Protein AF-A0A953MB28-F1 (afdb_monomer)

Nearest PDB structures (foldseek):
  4o4s-assembly1_A  TM=8.257E-01  e=3.364E-09  Nostoc sp. PCC 7120 = FACHB-418
  7pkq-assembly1_M  TM=5.937E-01  e=3.005E+00  Chlamydomonas reinhardtii
  7pkq-assembly1_L  TM=5.449E-01  e=9.770E+00  Chlamydomonas reinhardtii

Sequence (321 aa):
MRKLYLFLFVLVFPIIIFAQENIKADDARTLLQKISRLLPGEYDNYEQVVEDKLYGSETVHIHFNTLIAKVDFPDLGSDVYYLQQYSGDPDHIVKQNLLAFNIDFKNNKLLMTSYDFPLKAAFRDAHLFPQKLLNLKAQNMISNESCIFEWKEKGGKIIGRTDVKKCEVFDPKNNQTLKVHTEYVLQNDELHYLENAFNLENVLIYGRADNVHYKMKKVNYFRGWLEYVDPVTNKTIRRDSVIINDKGITQDLFSATGDSLLYQLKISRQLSSESSQKVLRIEVISSSATIESAWTDPEANFIGINIEGLKAEFYPLPGRP

Mean predicted aligned error: 7.9 Å

Radius of gyration: 26.95 Å; Cα contacts (8 Å, |Δi|>4): 661; chains: 1; bounding box: 110×67×62 Å

Secondary structure (DSSP, 8-state):
------------------SSSTTTHHHHHHHHHHHHHHS-EEEE-HHHHHHHHHTT-SSPPP-EEEEEEEE--GGG-S-EEEEEEEES-TTSEEEEEEEEEEEETTTTEEEEEEEE-TTGGGGTTTTT-GGGGTT--GGGSEE-TT-PEEEEEETTEEEEEE-TTT-EEEETTTTEEEEEEEEEEEETTEEEEEEEEE-TT--EEES-TT---EEEEEPPEEEEEEEEE-TTT--EEEEEEEEEESEEEEEEEE-TTSPEEEEEEEEEEEE-TTT--EEEEEEEEETTEEEEEEEE-TT-S-EEEEETTEEEEEEE-TT--

Foldseek 3Di:
DDDDDDDDPDDDDDDDDDDPLPVLLCALVVLLVVCLVQVAFKWWLLQQQQVCVLVVPPDRDFIKIKGWAQADDPLLHRGKIWIWMDTPDPVHTPDTWIWRWDAPSVVSWIKIWTWAAPDRVLCVPCNVVVVSNPPDHSVNTDTDPQFMWTWDDDPQKIKTWHDQVRDWDQDPVVRFIWRWIWMWITHDQWTWIFIWIAGPVRHTPDTDPVRGTSTIHGKWKWFKKKWFQAPVPRDIDIDHGDIAIANQDWAFDAHPVGHTDQWTWGWHWYQDSVPRDTWTKIFIDGPRDGPDIDIDHPPDQKDWDDDVGMTMIIGTDPDDD

pLDDT: mean 88.53, std 13.35, range [40.81, 98.38]

Solvent-accessible surface area (backbone atoms only — not comparable to full-atom values): 18090 Å² total; per-residue (Å²): 143,83,83,87,83,86,83,81,83,78,90,80,85,81,84,90,84,87,74,74,76,68,65,52,50,48,53,30,52,51,50,48,54,52,44,71,66,63,62,54,27,32,28,30,20,43,42,51,35,49,49,24,60,77,71,63,45,95,74,62,59,79,48,42,38,39,37,28,36,77,44,94,43,74,84,60,41,89,48,26,27,41,38,43,26,24,57,82,43,86,87,48,68,77,45,56,33,38,41,28,48,47,72,42,70,90,77,46,37,28,36,36,42,55,32,33,54,81,57,54,80,76,49,62,64,31,80,84,39,56,74,63,49,72,84,63,51,67,90,68,37,48,64,54,88,47,45,42,23,50,47,46,78,58,96,87,29,41,37,34,31,34,47,55,92,52,9,63,46,78,38,78,90,77,72,43,60,26,38,36,39,40,39,39,39,40,43,96,63,27,47,30,40,38,57,38,28,18,37,88,88,66,49,79,75,49,64,58,94,83,72,67,55,51,57,16,37,53,60,54,39,26,41,23,38,40,36,33,49,31,88,88,76,73,42,81,46,75,45,72,78,43,73,54,42,37,64,58,54,75,42,81,37,59,41,99,88,65,47,75,46,75,44,28,42,27,30,24,48,38,67,37,91,89,74,71,42,71,27,29,34,42,34,38,31,40,93,92,37,76,78,47,73,39,73,46,58,70,83,49,77,56,53,61,47,82,54,93,62,37,36,36,42,34,27,74,42,86,90,71,102

Structure (mmCIF, N/CA/C/O backbone):
data_AF-A0A953MB28-F1
#
_entry.id   AF-A0A953MB28-F1
#
loop_
_atom_site.group_PDB
_atom_site.id
_atom_site.type_symbol
_atom_site.label_atom_id
_atom_site.label_alt_id
_atom_site.label_comp_id
_atom_site.label_asym_id
_atom_site.label_entity_id
_atom_site.label_seq_id
_atom_site.pdbx_PDB_ins_code
_atom_site.Cartn_x
_atom_site.Cartn_y
_atom_site.Cartn_z
_atom_site.occupancy
_atom_site.B_iso_or_equiv
_atom_site.auth_seq_id
_atom_site.auth_comp_id
_atom_site.auth_asym_id
_atom_site.auth_atom_id
_atom_site.pdbx_PDB_model_num
ATOM 1 N N . MET A 1 1 ? -79.176 -43.198 32.476 1.00 46.22 1 MET A N 1
ATOM 2 C CA . MET A 1 1 ? -78.314 -43.672 31.370 1.00 46.22 1 MET A CA 1
ATOM 3 C C . MET A 1 1 ? -78.177 -42.585 30.307 1.00 46.22 1 MET A C 1
ATOM 5 O O . MET A 1 1 ? -79.083 -42.434 29.502 1.00 46.22 1 MET A O 1
ATOM 9 N N . ARG A 1 2 ? -77.072 -41.830 30.297 1.00 40.81 2 ARG A N 1
ATOM 10 C CA . ARG A 1 2 ? -76.452 -41.263 29.083 1.00 40.81 2 ARG A CA 1
ATOM 11 C C . ARG A 1 2 ? -75.080 -40.698 29.453 1.00 40.81 2 ARG A C 1
ATOM 13 O O . ARG A 1 2 ? -74.902 -40.168 30.542 1.00 40.81 2 ARG A O 1
ATOM 20 N N . LYS A 1 3 ? -74.113 -40.988 28.589 1.00 42.59 3 LYS A N 1
ATOM 21 C CA . LYS A 1 3 ? -72.677 -41.013 28.856 1.00 42.59 3 LYS A CA 1
ATOM 22 C C . LYS A 1 3 ? -72.037 -39.620 28.856 1.00 42.59 3 LYS A C 1
ATOM 24 O O . LYS A 1 3 ? -72.319 -38.795 27.998 1.00 42.59 3 LYS A O 1
ATOM 29 N N . LEU A 1 4 ? -71.134 -39.480 29.820 1.00 45.06 4 LEU A N 1
ATOM 30 C CA . LEU A 1 4 ? -69.883 -38.726 29.867 1.00 45.06 4 LEU A CA 1
ATOM 31 C C . LEU A 1 4 ? -69.214 -38.512 28.491 1.00 45.06 4 LEU A C 1
ATOM 33 O O . LEU A 1 4 ? -68.989 -39.499 27.802 1.00 45.06 4 LEU A O 1
ATOM 37 N N . TYR A 1 5 ? -68.812 -37.277 28.165 1.00 46.19 5 TYR A N 1
ATOM 38 C CA . TYR A 1 5 ? -67.537 -36.979 27.490 1.00 46.19 5 TYR A CA 1
ATOM 39 C C . TYR A 1 5 ? -67.049 -35.588 27.917 1.00 46.19 5 TYR A C 1
ATOM 41 O O . TYR A 1 5 ? -67.548 -34.554 27.484 1.00 46.19 5 TYR A O 1
ATOM 49 N N . LEU A 1 6 ? -66.080 -35.617 28.828 1.00 42.53 6 LEU A N 1
ATOM 50 C CA . LEU A 1 6 ? -65.265 -34.508 29.297 1.00 42.53 6 LEU A CA 1
ATOM 51 C C . LEU A 1 6 ? -64.165 -34.286 28.244 1.00 42.53 6 LEU A C 1
ATOM 53 O O . LEU A 1 6 ? -63.299 -35.146 28.090 1.00 42.53 6 LEU A O 1
ATOM 57 N N . PHE A 1 7 ? -64.210 -33.188 27.486 1.00 46.03 7 PHE A N 1
ATOM 58 C CA . PHE A 1 7 ? -63.117 -32.834 26.574 1.00 46.03 7 PHE A CA 1
ATOM 59 C C . PHE A 1 7 ? -62.061 -32.030 27.337 1.00 46.03 7 PHE A C 1
ATOM 61 O O . PHE A 1 7 ? -62.237 -30.858 27.660 1.00 46.03 7 PHE A O 1
ATOM 68 N N . LEU A 1 8 ? -60.973 -32.725 27.654 1.00 42.97 8 LEU A N 1
ATOM 69 C CA . LEU A 1 8 ? -59.737 -32.218 28.227 1.00 42.97 8 LEU A CA 1
ATOM 70 C C . LEU A 1 8 ? -59.010 -31.373 27.162 1.00 42.97 8 LEU A C 1
ATOM 72 O O . LEU A 1 8 ? -58.439 -31.925 26.223 1.00 42.97 8 LEU A O 1
ATOM 76 N N . PHE A 1 9 ? -59.040 -30.043 27.274 1.00 43.38 9 PHE A N 1
ATOM 77 C CA . PHE A 1 9 ? -58.199 -29.164 26.454 1.00 43.38 9 PHE A CA 1
ATOM 78 C C . PHE A 1 9 ? -56.807 -29.100 27.096 1.00 43.38 9 PHE A C 1
ATOM 80 O O . PHE A 1 9 ? -56.579 -28.371 28.060 1.00 43.38 9 PHE A O 1
ATOM 87 N N . VAL A 1 10 ? -55.886 -29.929 26.604 1.00 46.72 10 VAL A N 1
ATOM 88 C CA . VAL A 1 10 ? -54.477 -29.901 27.012 1.00 46.72 10 VAL A CA 1
ATOM 89 C C . VAL A 1 10 ? -53.788 -28.748 26.283 1.00 46.72 10 VAL A C 1
ATOM 91 O O . VAL A 1 10 ? -53.689 -28.735 25.059 1.00 46.72 10 VAL A O 1
ATOM 94 N N . LEU A 1 11 ? -53.311 -27.779 27.064 1.00 53.66 11 LEU A N 1
ATOM 95 C CA . LEU A 1 11 ? -52.323 -26.776 26.675 1.00 53.66 11 LEU A CA 1
ATOM 96 C C . LEU A 1 11 ? -51.049 -27.468 26.168 1.00 53.66 11 LEU A C 1
ATOM 98 O O . LEU A 1 11 ? -50.324 -28.073 26.954 1.00 53.66 11 LEU A O 1
ATOM 102 N N . VAL A 1 12 ? -50.753 -27.335 24.875 1.00 46.59 12 VAL A N 1
ATOM 103 C CA . VAL A 1 12 ? -49.434 -27.639 24.301 1.00 46.59 12 VAL A CA 1
ATOM 104 C C . VAL A 1 12 ? -49.067 -26.517 23.332 1.00 46.59 12 VAL A C 1
ATOM 106 O O . VAL A 1 12 ? -49.350 -26.584 22.143 1.00 46.59 12 VAL A O 1
ATOM 109 N N . PHE A 1 13 ? -48.439 -25.464 23.852 1.00 41.75 13 PHE A N 1
ATOM 110 C CA . PHE A 1 13 ? -47.619 -24.554 23.049 1.00 41.75 13 PHE A CA 1
ATOM 111 C C . PHE A 1 13 ? -46.207 -24.555 23.643 1.00 41.75 13 PHE A C 1
ATOM 113 O O . PHE A 1 13 ? -45.923 -23.772 24.550 1.00 41.75 13 PHE A O 1
ATOM 120 N N . PRO A 1 14 ? -45.307 -25.442 23.190 1.00 51.62 14 PRO A N 1
ATOM 121 C CA . PRO A 1 14 ? -43.897 -25.297 23.450 1.00 51.62 14 PRO A CA 1
ATOM 122 C C . PRO A 1 14 ? -43.254 -24.520 22.294 1.00 51.62 14 PRO A C 1
ATOM 124 O O . PRO A 1 14 ? -43.322 -24.917 21.137 1.00 51.62 14 PRO A O 1
ATOM 127 N N . ILE A 1 15 ? -42.607 -23.416 22.662 1.00 53.31 15 ILE A N 1
ATOM 128 C CA . ILE A 1 15 ? -41.258 -23.058 22.206 1.00 53.31 15 ILE A CA 1
ATOM 129 C C . ILE A 1 15 ? -41.086 -22.952 20.677 1.00 53.31 15 ILE A C 1
ATOM 131 O O . ILE A 1 15 ? -40.617 -23.875 20.021 1.00 53.31 15 ILE A O 1
ATOM 135 N N . ILE A 1 16 ? -41.313 -21.756 20.130 1.00 52.84 16 ILE A N 1
ATOM 136 C CA . ILE A 1 16 ? -40.563 -21.281 18.954 1.00 52.84 16 ILE A CA 1
ATOM 137 C C . ILE A 1 16 ? -40.073 -19.861 19.247 1.00 52.84 16 ILE A C 1
ATOM 139 O O . ILE A 1 16 ? -40.589 -18.881 18.724 1.00 52.84 16 ILE A O 1
ATOM 143 N N .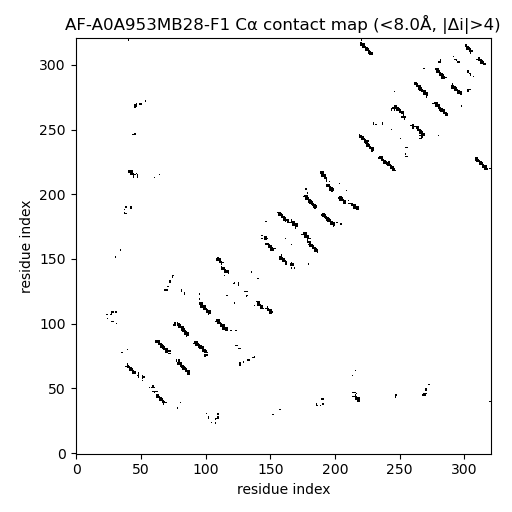 ILE A 1 17 ? -39.085 -19.736 20.132 1.00 51.78 17 ILE A N 1
ATOM 144 C CA . ILE A 1 17 ? -38.256 -18.526 20.231 1.00 51.78 17 ILE A CA 1
ATOM 145 C C . ILE A 1 17 ? -36.807 -18.989 20.410 1.00 51.78 17 ILE A C 1
ATOM 147 O O . ILE A 1 17 ? -36.271 -18.934 21.503 1.00 51.78 17 ILE A O 1
ATOM 151 N N . PHE A 1 18 ? -36.189 -19.517 19.353 1.00 50.03 18 PHE A N 1
ATOM 152 C CA . PHE A 1 18 ? -34.734 -19.755 19.299 1.00 50.03 18 PHE A CA 1
ATOM 153 C C . PHE A 1 18 ? -34.212 -19.676 17.852 1.00 50.03 18 PHE A C 1
ATOM 155 O O . PHE A 1 18 ? -33.458 -20.528 17.397 1.00 50.03 18 PHE A O 1
ATOM 162 N N . ALA A 1 19 ? -34.634 -18.662 17.088 1.00 48.44 19 ALA A N 1
ATOM 163 C CA . ALA A 1 19 ? -34.141 -18.469 15.716 1.00 48.44 19 ALA A CA 1
ATOM 164 C C . ALA A 1 19 ? -33.754 -17.022 15.357 1.00 48.44 19 ALA A C 1
ATOM 166 O O . ALA A 1 19 ? -33.397 -16.768 14.213 1.00 48.44 19 ALA A O 1
ATOM 167 N N . GLN A 1 20 ? -33.788 -16.068 16.297 1.00 45.22 20 GLN A N 1
ATOM 168 C CA . GLN A 1 20 ? -33.450 -14.665 15.997 1.00 45.22 20 GLN A CA 1
ATOM 169 C C . GLN A 1 20 ? -32.076 -14.196 16.494 1.00 45.22 20 GLN A C 1
ATOM 171 O O . GLN A 1 20 ? -31.604 -13.167 16.017 1.00 45.22 20 GLN A O 1
ATOM 176 N N . GLU A 1 21 ? -31.390 -14.935 17.371 1.00 48.28 21 GLU A N 1
ATOM 177 C CA . GLU A 1 21 ? -30.036 -14.545 17.808 1.00 48.28 21 GLU A CA 1
ATOM 178 C C . GLU A 1 21 ? -28.938 -14.928 16.800 1.00 48.28 21 GLU A C 1
ATOM 180 O O . GLU A 1 21 ? -27.938 -14.224 16.691 1.00 48.28 21 GLU A O 1
ATOM 185 N N . ASN A 1 22 ? -29.147 -15.966 15.981 1.00 48.66 22 ASN A N 1
ATOM 186 C CA . ASN A 1 22 ? -28.120 -16.449 15.047 1.00 48.66 22 ASN A CA 1
ATOM 187 C C . ASN A 1 22 ? -28.019 -15.655 13.733 1.00 48.66 22 ASN A C 1
ATOM 189 O O . ASN A 1 22 ? -27.005 -15.757 13.056 1.00 48.66 22 ASN A O 1
ATOM 193 N N . ILE A 1 23 ? -29.027 -14.853 13.371 1.00 46.81 23 ILE A N 1
ATOM 194 C CA . ILE A 1 23 ? -29.040 -14.133 12.082 1.00 46.81 23 ILE A CA 1
ATOM 195 C C . ILE A 1 23 ? -28.150 -12.881 12.125 1.00 46.81 23 ILE A C 1
ATOM 197 O O . ILE A 1 23 ? -27.587 -12.498 11.110 1.00 46.81 23 ILE A O 1
ATOM 201 N N . LYS A 1 24 ? -27.971 -12.245 13.294 1.00 50.12 24 LYS A N 1
ATOM 202 C CA . LYS A 1 24 ? -27.147 -11.028 13.393 1.00 50.12 24 LYS A CA 1
ATOM 203 C C . LYS A 1 24 ? -25.654 -11.341 13.360 1.00 50.12 24 LYS A C 1
ATOM 205 O O . LYS A 1 24 ? -24.957 -10.763 12.542 1.00 50.12 24 LYS A O 1
ATOM 210 N N . ALA A 1 25 ? -25.172 -12.281 14.179 1.00 57.34 25 ALA A N 1
ATOM 211 C CA . ALA A 1 25 ? -23.747 -12.640 14.244 1.00 57.34 25 ALA A CA 1
ATOM 212 C C . ALA A 1 25 ? -23.141 -13.079 12.890 1.00 57.34 25 ALA A C 1
ATOM 214 O O . ALA A 1 25 ? -21.917 -13.055 12.723 1.00 57.34 25 ALA A O 1
ATOM 215 N N . ASP A 1 26 ? -23.990 -13.458 11.932 1.00 67.31 26 ASP A N 1
ATOM 216 C CA . ASP A 1 26 ? -23.602 -13.817 10.571 1.00 67.31 26 ASP A CA 1
ATOM 217 C C . ASP A 1 26 ? -23.022 -12.620 9.790 1.00 67.31 26 ASP A C 1
ATOM 219 O O . ASP A 1 26 ? -22.085 -12.790 9.008 1.00 67.31 26 ASP A O 1
ATOM 223 N N . ASP A 1 27 ? -23.462 -11.386 10.074 1.00 86.19 27 ASP A N 1
ATOM 224 C CA . ASP A 1 27 ? -23.016 -10.184 9.354 1.00 86.19 27 ASP A CA 1
ATOM 225 C C . ASP A 1 27 ? -21.559 -9.818 9.675 1.00 86.19 27 ASP A C 1
ATOM 227 O O . ASP A 1 27 ? -20.746 -9.635 8.767 1.00 86.19 27 ASP A O 1
ATOM 231 N N . ALA A 1 28 ? -21.192 -9.733 10.962 1.00 93.94 28 ALA A N 1
ATOM 232 C CA . ALA A 1 28 ? -19.829 -9.373 11.364 1.00 93.94 28 ALA A CA 1
ATOM 233 C C . ALA A 1 28 ? -18.812 -10.458 10.977 1.00 93.94 28 ALA A C 1
ATOM 235 O O . ALA A 1 28 ? -17.688 -10.147 10.575 1.00 93.94 28 ALA A O 1
ATOM 236 N N . ARG A 1 29 ? -19.212 -11.735 11.046 1.00 94.81 29 ARG A N 1
ATOM 237 C CA . ARG A 1 29 ? -18.383 -12.863 10.606 1.00 94.81 29 ARG A CA 1
ATOM 238 C C . ARG A 1 29 ? -18.197 -12.870 9.090 1.00 94.81 29 ARG A C 1
ATOM 240 O O . ARG A 1 29 ? -17.069 -13.029 8.628 1.00 94.81 29 ARG A O 1
ATOM 247 N N . THR A 1 30 ? -19.265 -12.658 8.326 1.00 94.88 30 THR A N 1
ATOM 248 C CA . THR A 1 30 ? -19.195 -12.535 6.862 1.00 94.88 30 THR A CA 1
ATOM 249 C C . THR A 1 30 ? -18.331 -11.344 6.454 1.00 94.88 30 THR A C 1
ATOM 251 O O . THR A 1 30 ? -17.502 -11.456 5.549 1.00 94.88 30 THR A O 1
ATOM 254 N N . LEU A 1 31 ? -18.460 -10.211 7.150 1.00 96.38 31 LEU A N 1
ATOM 255 C CA . LEU A 1 31 ? -17.616 -9.043 6.919 1.00 96.38 31 LEU A CA 1
ATOM 256 C C . LEU A 1 31 ? -16.140 -9.350 7.190 1.00 96.38 31 LEU A C 1
ATOM 258 O O . LEU A 1 31 ? -15.295 -9.022 6.359 1.00 96.38 31 LEU A O 1
ATOM 262 N N . LEU A 1 32 ? -15.831 -10.028 8.299 1.00 97.31 32 LEU A N 1
ATOM 263 C CA . LEU A 1 32 ? -14.466 -10.451 8.605 1.00 97.31 32 LEU A CA 1
ATOM 264 C C . LEU A 1 32 ? -13.915 -11.368 7.509 1.00 97.31 32 LEU A C 1
ATOM 266 O O . LEU A 1 32 ? -12.815 -11.128 7.032 1.00 97.31 32 LEU A O 1
ATOM 270 N N . GLN A 1 33 ? -14.686 -12.346 7.025 1.00 96.06 33 GLN A N 1
ATOM 271 C CA . GLN A 1 33 ? -14.262 -13.204 5.910 1.00 96.06 33 GLN A CA 1
ATOM 272 C C . GLN A 1 33 ? -13.952 -12.404 4.635 1.00 96.06 33 GLN A C 1
ATOM 274 O O . GLN A 1 33 ? -12.961 -12.685 3.956 1.00 96.06 33 GLN A O 1
ATOM 279 N N . LYS A 1 34 ? -14.764 -11.387 4.311 1.00 95.88 34 LYS A N 1
ATOM 280 C CA . LYS A 1 34 ? -14.495 -10.491 3.175 1.00 95.88 34 LYS A CA 1
ATOM 281 C C . LYS A 1 34 ? -13.201 -9.703 3.380 1.00 95.88 34 LYS A C 1
ATOM 283 O O . LYS A 1 34 ? -12.390 -9.656 2.458 1.00 95.88 34 LYS A O 1
ATOM 288 N N . ILE A 1 35 ? -12.988 -9.132 4.568 1.00 97.12 35 ILE A N 1
ATOM 289 C CA . ILE A 1 35 ? -11.750 -8.414 4.911 1.00 97.12 35 ILE A CA 1
ATOM 290 C C . ILE A 1 35 ? -10.547 -9.351 4.822 1.00 97.12 35 ILE A C 1
ATOM 292 O O . ILE A 1 35 ? -9.586 -9.013 4.142 1.00 97.12 35 ILE A O 1
ATOM 296 N N . SER A 1 36 ? -10.614 -10.550 5.402 1.00 96.19 36 SER A N 1
ATOM 297 C CA . SER A 1 36 ? -9.512 -11.519 5.385 1.00 96.19 36 SER A CA 1
ATOM 298 C C . SER A 1 36 ? -9.097 -11.942 3.975 1.00 96.19 36 SER A C 1
ATOM 300 O O . SER A 1 36 ? -7.951 -12.326 3.765 1.00 96.19 36 SER A O 1
ATOM 302 N N . ARG A 1 37 ? -10.006 -11.850 2.996 1.00 93.88 37 ARG A N 1
ATOM 303 C CA . ARG A 1 37 ? -9.699 -12.072 1.578 1.00 93.88 37 ARG A CA 1
ATOM 304 C C . ARG A 1 37 ? -9.152 -10.823 0.883 1.00 93.88 37 ARG A C 1
ATOM 306 O O . ARG A 1 37 ? -8.270 -10.940 0.041 1.00 93.88 37 ARG A O 1
ATOM 313 N N . LEU A 1 38 ? -9.720 -9.654 1.170 1.00 94.19 38 LEU A N 1
ATOM 314 C CA . LEU A 1 38 ? -9.462 -8.430 0.405 1.00 94.19 38 LEU A CA 1
ATOM 315 C C . LEU A 1 38 ? -8.272 -7.625 0.925 1.00 94.19 38 LEU A C 1
ATOM 317 O O . LEU A 1 38 ? -7.564 -7.051 0.106 1.00 94.19 38 LEU A O 1
ATOM 321 N N . LEU A 1 39 ? -8.084 -7.575 2.246 1.00 96.12 39 LEU A N 1
ATOM 322 C CA . LEU A 1 39 ? -7.123 -6.715 2.938 1.00 96.12 39 LEU A CA 1
ATOM 323 C C . LEU A 1 39 ? -5.655 -7.145 2.767 1.00 96.12 39 LEU A C 1
ATOM 325 O O . LEU A 1 39 ? -4.821 -6.253 2.650 1.00 96.12 39 LEU A O 1
ATOM 329 N N . PRO A 1 40 ? -5.292 -8.445 2.770 1.00 96.38 40 PRO A N 1
ATOM 330 C CA . PRO A 1 40 ? -3.891 -8.825 2.621 1.00 96.38 40 PRO A CA 1
ATOM 331 C C . PRO A 1 40 ? -3.348 -8.506 1.231 1.00 96.38 40 PRO A C 1
ATOM 333 O O . PRO A 1 40 ? -3.978 -8.843 0.226 1.00 96.38 40 PRO A O 1
ATOM 336 N N . GLY A 1 41 ? -2.158 -7.923 1.190 1.00 95.44 41 GLY A N 1
ATOM 337 C CA . GLY A 1 41 ? -1.386 -7.618 -0.005 1.00 95.44 41 GLY A CA 1
ATOM 338 C C . GLY A 1 41 ? -0.541 -6.361 0.165 1.00 95.44 41 GLY A C 1
ATOM 339 O O . GLY A 1 41 ? -0.610 -5.663 1.182 1.00 95.44 41 GLY A O 1
ATOM 340 N N . GLU A 1 42 ? 0.229 -6.061 -0.867 1.00 95.81 42 GLU A N 1
ATOM 341 C CA . GLU A 1 42 ? 0.935 -4.801 -1.011 1.00 95.81 42 GLU A CA 1
ATOM 342 C C . GLU A 1 42 ? 0.094 -3.805 -1.808 1.00 95.81 42 GLU A C 1
ATOM 344 O O . GLU A 1 42 ? -0.535 -4.157 -2.805 1.00 95.81 42 GLU A O 1
ATOM 349 N N . TYR A 1 43 ? 0.087 -2.554 -1.364 1.00 96.38 43 TYR A N 1
ATOM 350 C CA . TYR A 1 43 ? -0.663 -1.451 -1.938 1.00 96.38 43 TYR A CA 1
ATOM 351 C C . TYR A 1 43 ? 0.245 -0.250 -2.156 1.00 96.38 43 TYR A C 1
ATOM 353 O O . TYR A 1 43 ? 1.150 0.010 -1.365 1.00 96.38 43 TYR A O 1
ATOM 361 N N . ASP A 1 44 ? -0.047 0.523 -3.189 1.00 95.38 44 ASP A N 1
ATOM 362 C CA . ASP A 1 44 ? 0.752 1.664 -3.615 1.00 95.38 44 ASP A CA 1
ATOM 363 C C . ASP A 1 44 ? -0.156 2.737 -4.236 1.00 95.38 44 ASP A C 1
ATOM 365 O O . ASP A 1 44 ? -1.178 2.411 -4.834 1.00 95.38 44 ASP A O 1
ATOM 369 N N . ASN A 1 45 ? 0.173 4.020 -4.082 1.00 95.38 45 ASN A N 1
ATOM 370 C CA . ASN A 1 45 ? -0.592 5.116 -4.695 1.00 95.38 45 ASN A CA 1
ATOM 371 C C . ASN A 1 45 ? 0.143 5.812 -5.852 1.00 95.38 45 ASN A C 1
ATOM 373 O O . ASN A 1 45 ? -0.156 6.973 -6.133 1.00 95.38 45 ASN A O 1
ATOM 377 N N . TYR A 1 46 ? 1.081 5.143 -6.531 1.00 93.50 46 TYR A N 1
ATOM 378 C CA . TYR A 1 46 ? 1.828 5.711 -7.657 1.00 93.50 46 TYR A CA 1
ATOM 379 C C . TYR A 1 46 ? 0.907 6.351 -8.700 1.00 93.50 46 TYR A C 1
ATOM 381 O O . TYR A 1 46 ? 1.136 7.492 -9.098 1.00 93.50 46 TYR A O 1
ATOM 389 N N . GLU A 1 47 ? -0.169 5.654 -9.083 1.00 91.75 47 GLU A N 1
ATOM 390 C CA . GLU A 1 47 ? -1.153 6.149 -10.054 1.00 91.75 47 GLU A CA 1
ATOM 391 C C . GLU A 1 47 ? -1.725 7.512 -9.625 1.00 91.75 47 GLU A C 1
ATOM 393 O O . GLU A 1 47 ? -1.693 8.462 -10.403 1.00 91.75 47 GLU A O 1
ATOM 398 N N . GLN A 1 48 ? -2.138 7.652 -8.360 1.00 93.94 48 GLN A N 1
ATOM 399 C CA . GLN A 1 48 ? -2.646 8.914 -7.813 1.00 93.94 48 GLN A CA 1
ATOM 400 C C . GLN A 1 48 ? -1.585 10.023 -7.840 1.00 93.94 48 GLN A C 1
ATOM 402 O O . GLN A 1 48 ? -1.890 11.158 -8.190 1.00 93.94 48 GLN A O 1
ATOM 407 N N . VAL A 1 49 ? -0.333 9.710 -7.497 1.00 93.38 49 VAL A N 1
ATOM 408 C CA . VAL A 1 49 ? 0.759 10.697 -7.512 1.00 93.38 49 VAL A CA 1
ATOM 409 C C . VAL A 1 49 ? 1.040 11.195 -8.932 1.00 93.38 49 VAL A C 1
ATOM 411 O O . VAL A 1 49 ? 1.345 12.375 -9.124 1.00 93.38 49 VAL A O 1
ATOM 414 N N . VAL A 1 50 ? 0.957 10.314 -9.931 1.00 90.75 50 VAL A N 1
ATOM 415 C CA . VAL A 1 50 ? 1.096 10.692 -11.344 1.00 90.75 50 VAL A CA 1
ATOM 416 C C . VAL A 1 50 ? -0.088 11.548 -11.793 1.00 90.75 50 VAL A C 1
ATOM 418 O O . VAL A 1 50 ? 0.133 12.594 -12.402 1.00 90.75 50 VAL A O 1
ATOM 421 N N . GLU A 1 51 ? -1.318 11.154 -11.457 1.00 91.69 51 GLU A N 1
ATOM 422 C CA . GLU A 1 51 ? -2.537 11.912 -11.769 1.00 91.69 51 GLU A CA 1
ATOM 423 C C . GLU A 1 51 ? -2.501 13.324 -11.174 1.00 91.69 51 GLU A C 1
ATOM 425 O O . GLU A 1 51 ? -2.724 14.301 -11.890 1.00 91.69 51 GLU A O 1
ATOM 430 N N . ASP A 1 52 ? -2.150 13.452 -9.894 1.00 93.50 52 ASP A N 1
ATOM 431 C CA . ASP A 1 52 ? -2.051 14.746 -9.221 1.00 93.50 52 ASP A CA 1
ATOM 432 C C . ASP A 1 52 ? -1.090 15.691 -9.946 1.00 93.50 52 ASP A C 1
ATOM 434 O O . ASP A 1 52 ? -1.384 16.874 -10.109 1.00 93.50 52 ASP A O 1
ATOM 438 N N . LYS A 1 53 ? 0.059 15.169 -10.394 1.00 91.69 53 LYS A N 1
ATOM 439 C CA . LYS A 1 53 ? 1.065 15.940 -11.134 1.00 91.69 53 LYS A CA 1
ATOM 440 C C . LYS A 1 53 ? 0.576 16.310 -12.529 1.00 91.69 53 LYS A C 1
ATOM 442 O O . LYS A 1 53 ? 0.750 17.454 -12.939 1.00 91.69 53 LYS A O 1
ATOM 447 N N . LEU A 1 54 ? -0.033 15.363 -13.244 1.00 88.94 54 LEU A N 1
ATOM 448 C CA . LEU A 1 54 ? -0.539 15.571 -14.601 1.00 88.94 54 LEU A CA 1
ATOM 449 C C . LEU A 1 54 ? -1.635 16.641 -14.636 1.00 88.94 54 LEU A C 1
ATOM 451 O O . LEU A 1 54 ? -1.647 17.482 -15.531 1.00 88.94 54 LEU A O 1
ATOM 455 N N . TYR A 1 55 ? -2.527 16.627 -13.646 1.00 89.56 55 TYR A N 1
ATOM 456 C CA . TYR A 1 55 ? -3.641 17.567 -13.548 1.00 89.56 55 TYR A CA 1
ATOM 457 C C . TYR A 1 55 ? -3.330 18.818 -12.713 1.00 89.56 55 TYR A C 1
ATOM 459 O O . TYR A 1 55 ? -4.219 19.639 -12.503 1.00 89.56 55 TYR A O 1
ATOM 467 N N . GLY A 1 56 ? -2.084 18.991 -12.256 1.00 90.69 56 GLY A N 1
ATOM 468 C CA . GLY A 1 56 ? -1.647 20.190 -11.535 1.00 90.69 56 GLY A CA 1
ATOM 469 C C . GLY A 1 56 ? -2.378 20.409 -10.209 1.00 90.69 56 GLY A C 1
ATOM 470 O O . GLY A 1 56 ? -2.735 21.537 -9.878 1.00 90.69 56 GLY A O 1
ATOM 471 N N . SER A 1 57 ? -2.624 19.332 -9.464 1.00 92.69 57 SER A N 1
ATOM 472 C CA . SER A 1 57 ? -3.292 19.385 -8.163 1.00 92.69 57 SER A CA 1
ATOM 473 C C . SER A 1 57 ? -2.504 20.248 -7.176 1.00 92.69 57 SER A C 1
ATOM 475 O O . SER A 1 57 ? -1.291 20.097 -7.041 1.00 92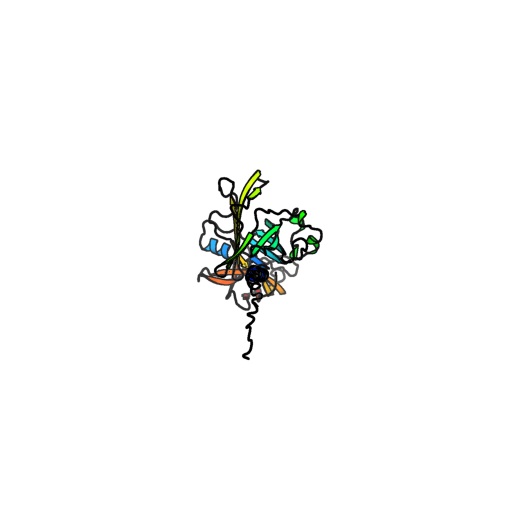.69 57 SER A O 1
ATOM 477 N N . GLU A 1 58 ? -3.203 21.117 -6.438 1.00 91.69 58 GLU A N 1
ATOM 478 C CA . GLU A 1 58 ? -2.588 22.047 -5.474 1.00 91.69 58 GLU A CA 1
ATOM 479 C C . GLU A 1 58 ? -1.798 21.321 -4.378 1.00 91.69 58 GLU A C 1
ATOM 481 O O . GLU A 1 58 ? -0.773 21.809 -3.908 1.00 91.69 58 GLU A O 1
ATOM 486 N N . THR A 1 59 ? -2.270 20.136 -3.978 1.00 92.38 59 THR A N 1
ATOM 487 C CA . THR A 1 59 ? -1.628 19.299 -2.962 1.00 92.38 59 THR A CA 1
ATOM 488 C C . THR A 1 59 ? -1.367 17.906 -3.523 1.00 92.38 59 THR A C 1
ATOM 490 O O . THR A 1 59 ? -2.192 17.003 -3.386 1.00 92.38 59 THR A O 1
ATOM 493 N N . VAL A 1 60 ? -0.199 17.707 -4.132 1.00 94.06 60 VAL A N 1
ATOM 494 C CA . VAL A 1 60 ? 0.227 16.388 -4.625 1.00 94.06 60 VAL A CA 1
ATOM 495 C C . VAL A 1 60 ? 0.348 15.401 -3.458 1.00 94.06 60 VAL A C 1
ATOM 497 O O . VAL A 1 60 ? 0.900 15.724 -2.402 1.00 94.06 60 VAL A O 1
ATOM 500 N N . HIS A 1 61 ? -0.193 14.195 -3.617 1.00 94.38 61 HIS A N 1
ATOM 501 C CA . HIS A 1 61 ? -0.048 13.128 -2.636 1.00 94.38 61 HIS A CA 1
ATOM 502 C C . HIS A 1 61 ? 1.410 12.664 -2.558 1.00 94.38 61 HIS A C 1
ATOM 504 O O . HIS A 1 61 ? 2.125 12.558 -3.555 1.00 94.38 61 HIS A O 1
ATOM 510 N N . ILE A 1 62 ? 1.853 12.361 -1.341 1.00 92.12 62 ILE A N 1
ATOM 511 C CA . ILE A 1 62 ? 3.111 11.648 -1.125 1.00 92.12 62 ILE A CA 1
ATOM 512 C C . ILE A 1 62 ? 2.943 10.211 -1.637 1.00 92.12 62 ILE A C 1
ATOM 514 O O . ILE A 1 62 ? 1.867 9.622 -1.498 1.00 92.12 62 ILE A O 1
ATOM 518 N N . HIS A 1 63 ? 4.003 9.652 -2.225 1.00 92.44 63 HIS A N 1
ATOM 519 C CA . HIS A 1 63 ? 4.032 8.256 -2.659 1.00 92.44 63 HIS A CA 1
ATOM 520 C C . HIS A 1 63 ? 4.221 7.324 -1.458 1.00 92.44 63 HIS A C 1
ATOM 522 O O . HIS A 1 63 ? 5.316 7.220 -0.904 1.00 92.44 63 HIS A O 1
ATOM 528 N N . PHE A 1 64 ? 3.148 6.646 -1.067 1.00 92.88 64 PHE A N 1
ATOM 529 C CA . PHE A 1 64 ? 3.122 5.633 -0.025 1.00 92.88 64 PHE A CA 1
ATOM 530 C C . PHE A 1 64 ? 3.059 4.229 -0.600 1.00 92.88 64 PHE A C 1
ATOM 532 O O . PHE A 1 64 ? 2.411 3.960 -1.610 1.00 92.88 64 PHE A O 1
ATOM 539 N N . ASN A 1 65 ? 3.677 3.324 0.144 1.00 95.25 65 ASN A N 1
ATOM 540 C CA . ASN A 1 65 ? 3.567 1.892 -0.041 1.00 95.25 65 ASN A CA 1
ATOM 541 C C . ASN A 1 65 ? 3.134 1.271 1.277 1.00 95.25 65 ASN A C 1
ATOM 543 O O . ASN A 1 65 ? 3.725 1.570 2.314 1.00 95.25 65 ASN A O 1
ATOM 547 N N . THR A 1 66 ? 2.125 0.412 1.232 1.00 97.00 66 THR A N 1
ATOM 548 C CA . THR A 1 66 ? 1.547 -0.259 2.392 1.00 97.00 66 THR A CA 1
ATOM 549 C C . THR A 1 66 ? 1.495 -1.748 2.127 1.00 97.00 66 THR A C 1
ATOM 551 O O . THR A 1 66 ? 0.770 -2.203 1.256 1.00 97.00 66 THR A O 1
ATOM 554 N N . LEU A 1 67 ? 2.222 -2.512 2.924 1.00 97.00 67 LEU A N 1
ATOM 555 C CA . LEU A 1 67 ? 2.132 -3.959 2.966 1.00 97.00 67 LEU A CA 1
ATOM 556 C C . LEU A 1 67 ? 1.245 -4.372 4.137 1.00 97.00 67 LEU A C 1
ATOM 558 O O . LEU A 1 67 ? 1.466 -3.917 5.263 1.00 97.00 67 LEU A O 1
ATOM 562 N N . ILE A 1 68 ? 0.290 -5.265 3.885 1.00 97.94 68 ILE A N 1
ATOM 563 C CA . ILE A 1 68 ? -0.537 -5.891 4.916 1.00 97.94 68 ILE A CA 1
ATOM 564 C C . ILE A 1 68 ? -0.497 -7.407 4.735 1.00 97.94 68 ILE A C 1
ATOM 566 O O . ILE A 1 68 ? -0.948 -7.930 3.722 1.00 97.94 68 ILE A O 1
ATOM 570 N N . ALA A 1 69 ? 0.007 -8.134 5.726 1.00 97.56 69 ALA A N 1
ATOM 571 C CA . ALA A 1 69 ? 0.149 -9.587 5.661 1.00 97.56 69 ALA A CA 1
ATOM 572 C C . ALA A 1 69 ? -0.484 -10.254 6.880 1.00 97.56 69 ALA A C 1
ATOM 574 O O . ALA A 1 69 ? -0.293 -9.798 8.005 1.00 97.56 69 ALA A O 1
ATOM 575 N N . LYS A 1 70 ? -1.220 -11.351 6.678 1.00 97.12 70 LYS A N 1
ATOM 576 C CA . LYS A 1 70 ? -1.726 -12.157 7.796 1.00 97.12 70 LYS A CA 1
ATOM 577 C C . LYS A 1 70 ? -0.547 -12.792 8.537 1.00 97.12 70 LYS A C 1
ATOM 579 O O . LYS A 1 70 ? 0.360 -13.319 7.898 1.00 97.12 70 LYS A O 1
ATOM 584 N N . VAL A 1 71 ? -0.565 -12.737 9.865 1.00 97.12 71 VAL A N 1
ATOM 585 C CA . VAL A 1 71 ? 0.471 -13.327 10.723 1.00 97.12 71 VAL A CA 1
ATOM 586 C C . VAL A 1 71 ? -0.165 -14.088 11.876 1.00 97.12 71 VAL A C 1
ATOM 588 O O . VAL A 1 71 ? -1.242 -13.731 12.352 1.00 97.12 71 VAL A O 1
ATOM 591 N N . ASP A 1 72 ? 0.525 -15.119 12.352 1.00 95.31 72 ASP A N 1
ATOM 592 C CA . ASP A 1 72 ? 0.107 -15.845 13.544 1.00 95.31 72 ASP A CA 1
ATOM 593 C C . ASP A 1 72 ? 0.563 -15.090 14.795 1.00 95.31 72 ASP A C 1
ATOM 595 O O . ASP A 1 72 ? 1.758 -14.922 15.046 1.00 95.31 72 ASP A O 1
ATOM 599 N N . PHE A 1 73 ? -0.401 -14.636 15.595 1.00 95.75 73 PHE A N 1
ATOM 600 C CA . PHE A 1 73 ? -0.142 -13.985 16.877 1.00 95.75 73 PHE A CA 1
ATOM 601 C C . PHE A 1 73 ? -1.223 -14.375 17.900 1.00 95.75 73 PHE A C 1
ATOM 603 O O . PHE A 1 73 ? -2.168 -13.617 18.123 1.00 95.75 73 PHE A O 1
ATOM 610 N N . PRO A 1 74 ? -1.116 -15.566 18.525 1.00 91.25 74 PRO A N 1
ATOM 611 C CA . PRO A 1 74 ? -2.204 -16.153 19.314 1.00 91.25 74 PRO A CA 1
ATOM 612 C C . PRO A 1 74 ? -2.733 -15.269 20.450 1.00 91.25 74 PRO A C 1
ATOM 614 O O . PRO A 1 74 ? -3.929 -15.294 20.731 1.00 91.25 74 PRO A O 1
ATOM 617 N N . ASP A 1 75 ? -1.872 -14.452 21.064 1.00 93.94 75 ASP A N 1
ATOM 618 C CA . ASP A 1 75 ? -2.238 -13.520 22.139 1.00 93.94 75 ASP A CA 1
ATOM 619 C C . ASP A 1 75 ? -3.287 -12.466 21.709 1.00 93.94 75 ASP A C 1
ATOM 621 O O . ASP A 1 75 ? -3.949 -11.888 22.568 1.00 93.94 75 ASP A O 1
ATOM 625 N N . LEU A 1 76 ? -3.442 -12.207 20.403 1.00 94.94 76 LEU A N 1
ATOM 626 C CA . LEU A 1 76 ? -4.409 -11.256 19.830 1.00 94.94 76 LEU A CA 1
ATOM 627 C C . LEU A 1 76 ? -5.511 -11.938 18.995 1.00 94.94 76 LEU A C 1
ATOM 629 O O . LEU A 1 76 ? -6.338 -11.247 18.399 1.00 94.94 76 LEU A O 1
ATOM 633 N N . GLY A 1 77 ? -5.545 -13.274 18.959 1.00 93.69 77 GLY A N 1
ATOM 634 C CA . GLY A 1 77 ? -6.531 -14.059 18.210 1.00 93.69 77 GLY A CA 1
ATOM 635 C C . GLY A 1 77 ? -6.057 -14.543 16.832 1.00 93.69 77 GLY A C 1
ATOM 636 O O . GLY A 1 77 ? -4.867 -14.574 16.531 1.00 93.69 77 GLY A O 1
ATOM 637 N N . SER A 1 78 ? -7.007 -14.985 15.999 1.00 94.50 78 SER A N 1
ATOM 638 C CA . SER A 1 78 ? -6.751 -15.637 14.698 1.00 94.50 78 SER A CA 1
ATOM 639 C C . SER A 1 78 ? -6.667 -14.689 13.501 1.00 94.50 78 SER A C 1
ATOM 641 O O . SER A 1 78 ? -6.255 -15.097 12.411 1.00 94.50 78 SER A O 1
ATOM 643 N N . ASP A 1 79 ? -7.114 -13.447 13.660 1.00 97.62 79 ASP A N 1
ATOM 644 C CA . ASP A 1 79 ? -7.253 -12.480 12.573 1.00 97.62 79 ASP A CA 1
ATOM 645 C C . ASP A 1 79 ? -6.390 -11.259 12.860 1.00 97.62 79 ASP A C 1
ATOM 647 O O . ASP A 1 79 ? -6.868 -10.157 13.134 1.00 97.62 79 ASP A O 1
ATOM 651 N N . VAL A 1 80 ? -5.082 -11.515 12.815 1.00 98.12 80 VAL A N 1
ATOM 652 C CA . VAL A 1 80 ? -4.027 -10.536 13.050 1.00 98.12 80 VAL A CA 1
ATOM 653 C C . VAL A 1 80 ? -3.255 -10.306 11.757 1.00 98.12 80 VAL A C 1
ATOM 655 O O . VAL A 1 80 ? -2.856 -11.249 11.069 1.00 98.12 80 VAL A O 1
ATOM 658 N N . TYR A 1 81 ? -3.041 -9.036 11.432 1.00 98.38 81 TYR A N 1
ATOM 659 C CA . TYR A 1 81 ? -2.324 -8.618 10.236 1.00 98.38 81 TYR A CA 1
ATOM 660 C C . TYR A 1 81 ? -1.157 -7.720 10.611 1.00 98.38 81 TYR A C 1
ATOM 662 O O . TYR A 1 81 ? -1.316 -6.748 11.340 1.00 98.38 81 TYR A O 1
ATOM 670 N N . TYR A 1 82 ? 0.016 -8.034 10.090 1.00 98.19 82 TYR A N 1
ATOM 671 C CA . TYR A 1 82 ? 1.168 -7.156 10.117 1.00 98.19 82 TYR A CA 1
ATOM 672 C C . TYR A 1 82 ? 1.009 -6.075 9.054 1.00 98.19 82 TYR A C 1
ATOM 674 O O . TYR A 1 82 ? 0.815 -6.399 7.884 1.00 98.19 82 TYR A O 1
ATOM 682 N N . LEU A 1 83 ? 1.124 -4.812 9.455 1.00 97.75 83 LEU A N 1
ATOM 683 C CA . LEU A 1 83 ? 1.171 -3.667 8.556 1.00 97.75 83 LEU A CA 1
ATOM 684 C C . LEU A 1 83 ? 2.566 -3.049 8.591 1.00 97.75 83 LEU A C 1
ATOM 686 O O . LEU A 1 83 ? 3.120 -2.793 9.662 1.00 97.75 83 LEU A O 1
ATOM 690 N N . GLN A 1 84 ? 3.103 -2.754 7.412 1.00 97.50 84 GLN A N 1
ATOM 691 C CA . GLN A 1 84 ? 4.317 -1.965 7.228 1.00 97.50 84 GLN A CA 1
ATOM 692 C C . GLN A 1 84 ? 4.078 -0.939 6.126 1.00 97.50 84 GLN A C 1
ATOM 694 O O . GLN A 1 84 ? 3.625 -1.283 5.039 1.00 97.50 84 GLN A O 1
ATOM 699 N N . GLN A 1 85 ? 4.385 0.323 6.405 1.00 96.00 85 GLN A N 1
ATOM 700 C CA . GLN A 1 85 ? 4.227 1.419 5.460 1.00 96.00 85 GLN A CA 1
ATOM 701 C C . GLN A 1 85 ? 5.521 2.215 5.351 1.00 96.00 85 GLN A C 1
ATOM 703 O O . GLN A 1 85 ? 6.147 2.524 6.367 1.00 96.00 85 GLN A O 1
ATOM 708 N N . TYR A 1 86 ? 5.886 2.592 4.130 1.00 93.81 86 TYR A N 1
ATOM 709 C CA . TYR A 1 86 ? 7.004 3.486 3.839 1.00 93.81 86 TYR A CA 1
ATOM 710 C C . TYR A 1 86 ? 6.597 4.554 2.821 1.00 93.81 86 TYR A C 1
ATOM 712 O O . TYR A 1 86 ? 5.605 4.403 2.103 1.00 93.81 86 TYR A O 1
ATOM 720 N N . SER A 1 87 ? 7.355 5.648 2.783 1.00 90.06 87 SER A N 1
ATOM 721 C CA . SER A 1 87 ? 7.116 6.794 1.902 1.00 90.06 87 SER A CA 1
ATOM 722 C C . SER A 1 87 ? 8.332 7.026 1.018 1.00 90.06 87 SER A C 1
ATOM 724 O O . SER A 1 87 ? 9.368 7.456 1.521 1.00 90.06 87 SER A O 1
ATOM 726 N N . GLY A 1 88 ? 8.203 6.789 -0.287 1.00 80.19 88 GLY A N 1
ATOM 727 C CA . GLY A 1 88 ? 9.288 6.928 -1.265 1.00 80.19 88 GLY A CA 1
ATOM 728 C C . GLY A 1 88 ? 10.397 5.879 -1.120 1.00 80.19 88 GLY A C 1
ATOM 729 O O . GLY A 1 88 ? 10.580 5.063 -2.017 1.00 80.19 88 GLY A O 1
ATOM 730 N N . ASP A 1 89 ? 11.108 5.879 0.007 1.00 83.56 89 ASP A N 1
ATOM 731 C CA . ASP A 1 89 ? 12.231 4.983 0.284 1.00 83.56 89 ASP A CA 1
ATOM 732 C C . ASP A 1 89 ? 11.792 3.75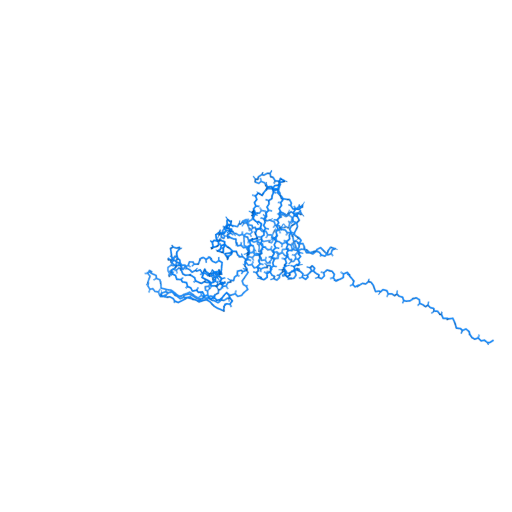8 1.120 1.00 83.56 89 ASP A C 1
ATOM 734 O O . ASP A 1 89 ? 11.348 3.934 2.262 1.00 83.56 89 ASP A O 1
ATOM 738 N N . PRO A 1 90 ? 11.929 2.522 0.595 1.00 85.81 90 PRO A N 1
ATOM 739 C CA . PRO A 1 90 ? 11.635 1.285 1.322 1.00 85.81 90 PRO A CA 1
ATOM 740 C C . PRO A 1 90 ? 12.409 1.100 2.633 1.00 85.81 90 PRO A C 1
ATOM 742 O O . PRO A 1 90 ? 11.961 0.342 3.497 1.00 85.81 90 PRO A O 1
ATOM 745 N N . ASP A 1 91 ? 13.553 1.767 2.802 1.00 87.06 91 ASP A N 1
ATOM 746 C CA . ASP A 1 91 ? 14.342 1.709 4.032 1.00 87.06 91 ASP A CA 1
ATOM 747 C C . ASP A 1 91 ? 13.820 2.621 5.144 1.00 87.06 91 ASP A C 1
ATOM 749 O O . ASP A 1 91 ? 14.131 2.414 6.322 1.00 87.06 91 ASP A O 1
ATOM 753 N N . HIS A 1 92 ? 12.942 3.563 4.799 1.00 89.12 92 HIS A N 1
ATOM 754 C CA . HIS A 1 92 ? 12.346 4.514 5.725 1.00 89.12 92 HIS A CA 1
ATOM 755 C C . HIS A 1 92 ? 10.893 4.140 6.044 1.00 89.12 92 HIS A C 1
ATOM 757 O O . HIS A 1 92 ? 9.930 4.708 5.522 1.00 89.12 92 HIS A O 1
ATOM 763 N N . ILE A 1 93 ? 10.729 3.178 6.956 1.00 93.00 93 ILE A N 1
ATOM 764 C CA . ILE A 1 93 ? 9.416 2.764 7.466 1.00 93.00 93 ILE A CA 1
ATOM 765 C C . ILE A 1 93 ? 8.790 3.888 8.306 1.00 93.00 93 ILE A C 1
ATOM 767 O O . ILE A 1 93 ? 9.318 4.268 9.351 1.00 93.00 93 ILE A O 1
ATOM 771 N N . VAL A 1 94 ? 7.622 4.377 7.884 1.00 92.44 94 VAL A N 1
ATOM 772 C CA . VAL A 1 94 ? 6.872 5.440 8.576 1.00 92.44 94 VAL A CA 1
ATOM 773 C C . VAL A 1 94 ? 5.855 4.885 9.574 1.00 92.44 94 VAL A C 1
ATOM 775 O O . VAL A 1 94 ? 5.613 5.482 10.624 1.00 92.44 94 VAL A O 1
ATOM 778 N N . LYS A 1 95 ? 5.281 3.710 9.290 1.00 93.31 95 LYS A N 1
ATOM 779 C CA . LYS A 1 95 ? 4.275 3.064 10.143 1.00 93.31 95 LYS A CA 1
ATOM 780 C C . LYS A 1 95 ? 4.485 1.560 10.151 1.00 93.31 95 LYS A C 1
ATOM 782 O O . LYS A 1 95 ? 4.770 0.960 9.119 1.00 93.31 95 LYS A O 1
ATOM 787 N N . GLN A 1 96 ? 4.366 0.968 11.332 1.00 95.62 96 GLN A N 1
ATOM 788 C CA . GLN A 1 96 ? 4.496 -0.468 11.513 1.00 95.62 96 GLN A CA 1
ATOM 789 C C . GLN A 1 96 ? 3.736 -0.900 12.762 1.00 95.62 96 GLN A C 1
ATOM 791 O O . GLN A 1 96 ? 4.026 -0.395 13.851 1.00 95.62 96 GLN A O 1
ATOM 796 N N . ASN A 1 97 ? 2.781 -1.811 12.601 1.00 96.62 97 ASN A N 1
ATOM 797 C CA . ASN A 1 97 ? 1.937 -2.295 13.688 1.00 96.62 97 ASN A CA 1
ATOM 798 C C . ASN A 1 97 ? 1.266 -3.634 13.362 1.00 96.62 97 ASN A C 1
ATOM 800 O O . ASN A 1 97 ? 1.376 -4.149 12.248 1.00 96.62 97 ASN A O 1
ATOM 804 N N . LEU A 1 98 ? 0.604 -4.209 14.366 1.00 97.81 98 LEU A N 1
ATOM 805 C CA . LEU A 1 98 ? -0.342 -5.304 14.187 1.00 97.81 98 LEU A CA 1
ATOM 806 C C . LEU A 1 98 ? -1.773 -4.762 14.208 1.00 97.81 98 LEU A C 1
ATOM 808 O O . LEU A 1 98 ? -2.141 -3.990 15.090 1.00 97.81 98 LEU A O 1
ATOM 812 N N . LEU A 1 99 ? -2.589 -5.210 13.264 1.00 98.06 99 LEU A N 1
ATOM 813 C CA . LEU A 1 99 ? -4.023 -4.967 13.199 1.00 98.06 99 LEU A CA 1
ATOM 814 C C . LEU A 1 99 ? -4.734 -6.235 13.669 1.00 98.06 99 LEU A C 1
ATOM 816 O O . LEU A 1 99 ? -4.679 -7.251 12.978 1.00 98.06 99 LEU A O 1
ATOM 820 N N . ALA A 1 100 ? -5.385 -6.197 14.830 1.00 98.00 100 ALA A N 1
ATOM 821 C CA . ALA A 1 100 ? -6.136 -7.338 15.349 1.00 98.00 100 ALA A CA 1
ATOM 822 C C . ALA A 1 100 ? -7.637 -7.108 15.183 1.00 98.00 100 ALA A C 1
ATOM 824 O O . ALA A 1 100 ? -8.176 -6.123 15.698 1.00 98.00 100 ALA A O 1
ATOM 825 N N . PHE A 1 101 ? -8.308 -8.022 14.487 1.00 98.19 101 PHE A N 1
ATOM 826 C CA . PHE A 1 101 ? -9.750 -7.990 14.278 1.00 98.19 101 PHE A CA 1
ATOM 827 C C . PHE A 1 101 ? -10.470 -8.856 15.305 1.00 98.19 101 PHE A C 1
ATOM 829 O O . PHE A 1 101 ? -10.120 -10.013 15.517 1.00 98.19 101 PHE A O 1
ATOM 836 N N . ASN A 1 102 ? -11.520 -8.303 15.907 1.00 96.19 102 ASN A N 1
ATOM 837 C CA . ASN A 1 102 ? -12.351 -8.988 16.888 1.00 96.19 102 ASN A CA 1
ATOM 838 C C . ASN A 1 102 ? -13.832 -8.734 16.607 1.00 96.19 102 ASN A C 1
ATOM 840 O O . ASN A 1 102 ? -14.234 -7.626 16.247 1.00 96.19 102 ASN A O 1
ATOM 844 N N . ILE A 1 103 ? -14.657 -9.764 16.795 1.00 96.06 103 ILE A N 1
ATOM 845 C CA . ILE A 1 103 ? -16.111 -9.644 16.686 1.00 96.06 103 ILE A CA 1
ATOM 846 C C . ILE A 1 103 ? -16.677 -9.354 18.076 1.00 96.06 103 ILE A C 1
ATOM 848 O O . ILE A 1 103 ? -16.588 -10.179 18.984 1.00 96.06 103 ILE A O 1
ATOM 852 N N . ASP A 1 104 ? -17.316 -8.198 18.229 1.00 94.75 104 ASP A N 1
ATOM 853 C CA . ASP A 1 104 ? -18.201 -7.932 19.357 1.00 94.75 104 ASP A CA 1
ATOM 854 C C . ASP A 1 104 ? -19.534 -8.638 19.093 1.00 94.75 104 ASP A C 1
ATOM 856 O O . ASP A 1 104 ? -20.436 -8.092 18.451 1.00 94.75 104 ASP A O 1
ATOM 860 N N . PHE A 1 105 ? -19.648 -9.879 19.573 1.00 90.50 105 PHE A N 1
ATOM 861 C CA . PHE A 1 105 ? -20.844 -10.706 19.391 1.00 90.50 105 PHE A CA 1
ATOM 862 C C . PHE A 1 105 ? -22.094 -10.105 20.040 1.00 90.50 105 PHE A C 1
ATOM 864 O O . PHE A 1 105 ? -23.198 -10.336 19.553 1.00 90.50 105 PHE A O 1
ATOM 871 N N . LYS A 1 106 ? -21.941 -9.310 21.107 1.00 92.38 106 LYS A N 1
ATOM 872 C CA . LYS A 1 106 ? -23.075 -8.698 21.811 1.00 92.38 106 LYS A CA 1
ATOM 873 C C . LYS A 1 106 ? -23.732 -7.619 20.956 1.00 92.38 106 LYS A C 1
ATOM 875 O O . LYS A 1 106 ? -24.956 -7.536 20.909 1.00 92.38 106 LYS A O 1
ATOM 880 N N . ASN A 1 107 ? -22.923 -6.794 20.294 1.00 91.62 107 ASN A N 1
ATOM 881 C CA . ASN A 1 107 ? -23.415 -5.691 19.466 1.00 91.62 107 ASN A CA 1
ATOM 882 C C . ASN A 1 107 ? -23.394 -5.993 17.963 1.00 91.62 107 ASN A C 1
ATOM 884 O O . ASN A 1 107 ? -23.802 -5.141 17.175 1.00 91.62 107 ASN A O 1
ATOM 888 N N . ASN A 1 108 ? -22.934 -7.185 17.573 1.00 91.56 108 ASN A N 1
ATOM 889 C CA . ASN A 1 108 ? -22.715 -7.594 16.191 1.00 91.56 108 ASN A CA 1
ATOM 890 C C . ASN A 1 108 ? -21.861 -6.587 15.401 1.00 91.56 108 ASN A C 1
ATOM 892 O O . ASN A 1 108 ? -22.256 -6.089 14.346 1.00 91.56 108 ASN A O 1
ATOM 896 N N . LYS A 1 109 ? -20.697 -6.238 15.953 1.00 95.56 109 LYS A N 1
ATOM 897 C CA . LYS A 1 109 ? -19.755 -5.304 15.325 1.00 95.56 109 LYS A CA 1
ATOM 898 C C . LYS A 1 109 ? -18.439 -5.994 15.027 1.00 95.56 109 LYS A C 1
ATOM 900 O O . LYS A 1 109 ? -17.952 -6.774 15.841 1.00 95.56 109 LYS A O 1
ATOM 905 N N . LEU A 1 110 ? -17.844 -5.651 13.890 1.00 97.62 110 LEU A N 1
ATOM 906 C CA . LEU A 1 110 ? -16.456 -5.983 13.614 1.00 97.62 110 LEU A CA 1
ATOM 907 C C . LEU A 1 110 ? -15.571 -4.819 14.056 1.00 97.62 110 LEU A C 1
ATOM 909 O O . LEU A 1 110 ? -15.716 -3.698 13.564 1.00 97.62 110 LEU A O 1
ATOM 913 N N . LEU A 1 111 ? -14.680 -5.096 14.998 1.00 97.44 111 LEU A N 1
ATOM 914 C CA . LEU A 1 111 ? -13.767 -4.126 15.578 1.00 97.44 111 LEU A CA 1
ATOM 915 C C . LEU A 1 111 ? -12.337 -4.451 15.160 1.00 97.44 111 LEU A C 1
ATOM 917 O O . LEU A 1 111 ? -11.980 -5.621 15.028 1.00 97.44 111 LEU A O 1
ATOM 921 N N . MET A 1 112 ? -11.515 -3.424 14.979 1.00 97.94 112 MET A N 1
ATOM 922 C CA . MET A 1 112 ? -10.075 -3.579 14.803 1.00 97.94 112 MET A CA 1
ATOM 923 C C . MET A 1 112 ? -9.334 -2.675 15.780 1.00 97.94 112 MET A C 1
ATOM 925 O O . MET A 1 112 ? -9.646 -1.488 15.897 1.00 97.94 112 MET A O 1
ATOM 929 N N . THR A 1 113 ? -8.326 -3.241 16.433 1.00 97.44 113 THR A N 1
ATOM 930 C CA . THR A 1 113 ? -7.388 -2.511 17.286 1.00 97.44 113 THR A CA 1
ATOM 931 C C . THR A 1 113 ? -6.008 -2.546 16.642 1.00 97.44 113 THR A C 1
ATOM 933 O O . THR A 1 113 ? -5.569 -3.590 16.156 1.00 97.44 113 THR A O 1
ATOM 936 N N . SER A 1 114 ? -5.333 -1.398 16.630 1.00 96.50 114 SER A N 1
ATOM 937 C CA . SER A 1 114 ? -3.945 -1.278 16.185 1.00 96.50 114 SER A CA 1
ATOM 938 C C . SER A 1 114 ? -3.003 -1.389 17.381 1.00 96.50 114 SER A C 1
ATOM 940 O O . SER A 1 114 ? -3.203 -0.709 18.389 1.00 96.50 114 SER A O 1
ATOM 942 N N . TYR A 1 115 ? -1.968 -2.212 17.248 1.00 96.88 115 TYR A N 1
ATOM 943 C CA . TYR A 1 115 ? -0.928 -2.427 18.248 1.00 96.88 115 TYR A CA 1
ATOM 944 C C . TYR A 1 115 ? 0.428 -2.039 17.664 1.00 96.88 115 TYR A C 1
ATOM 946 O O . TYR A 1 115 ? 0.994 -2.755 16.835 1.00 96.88 115 TYR A O 1
ATOM 954 N N . ASP A 1 116 ? 0.956 -0.903 18.097 1.00 94.88 116 ASP A N 1
ATOM 955 C CA . ASP A 1 116 ? 2.274 -0.428 17.712 1.00 94.88 116 ASP A CA 1
ATOM 956 C C . ASP A 1 116 ? 3.371 -1.199 18.458 1.00 94.88 116 ASP A C 1
ATOM 958 O O . ASP A 1 116 ? 3.266 -1.534 19.645 1.00 94.88 116 ASP A O 1
ATOM 962 N N . PHE A 1 117 ? 4.464 -1.467 17.746 1.00 94.56 117 PHE A N 1
ATOM 963 C CA . PHE A 1 117 ? 5.633 -2.113 18.327 1.00 94.56 117 PHE A CA 1
ATOM 964 C C . PHE A 1 117 ? 6.412 -1.141 19.227 1.00 94.56 117 PHE A C 1
ATOM 966 O O . PHE A 1 117 ? 6.647 0.001 18.822 1.00 94.56 117 PHE A O 1
ATOM 973 N N . PRO A 1 118 ? 6.918 -1.594 20.391 1.00 87.75 118 PRO A N 1
ATOM 974 C CA . PRO A 1 118 ? 7.740 -0.756 21.267 1.00 87.75 118 PRO A CA 1
ATOM 975 C C . PRO A 1 118 ? 9.075 -0.356 20.614 1.00 87.75 118 PRO A C 1
ATOM 977 O O . PRO A 1 118 ? 9.586 0.732 20.861 1.00 87.75 118 PRO A O 1
ATOM 980 N N . LEU A 1 119 ? 9.629 -1.218 19.749 1.00 88.56 119 LEU A N 1
ATOM 981 C CA . LEU A 1 119 ? 10.846 -0.960 18.974 1.00 88.56 119 LEU A CA 1
ATOM 982 C C . LEU A 1 119 ? 10.644 -1.366 17.509 1.00 88.56 119 LEU A C 1
ATOM 984 O O . LEU A 1 119 ? 10.995 -2.475 17.113 1.00 88.56 119 LEU A O 1
ATOM 988 N N . LYS A 1 120 ? 10.098 -0.458 16.693 1.00 86.00 120 LYS A N 1
ATOM 989 C CA . LYS A 1 120 ? 9.727 -0.713 15.283 1.00 86.00 120 LYS A CA 1
ATOM 990 C C . LYS A 1 120 ? 10.846 -1.361 14.447 1.00 86.00 120 LYS A C 1
ATOM 992 O O . LYS A 1 120 ? 10.610 -2.307 13.703 1.00 86.00 120 LYS A O 1
ATOM 997 N N . ALA A 1 121 ? 12.096 -0.925 14.609 1.00 90.06 121 ALA A N 1
ATOM 998 C CA . ALA A 1 121 ? 13.217 -1.469 13.833 1.00 90.06 121 ALA A CA 1
ATOM 999 C C . ALA A 1 121 ? 13.402 -2.994 14.005 1.00 90.06 121 ALA A C 1
ATOM 1001 O O . ALA A 1 121 ? 13.723 -3.688 13.042 1.00 90.06 121 ALA A O 1
ATOM 1002 N N . ALA A 1 122 ? 13.140 -3.535 15.201 1.00 93.00 122 ALA A N 1
ATOM 1003 C CA . ALA A 1 122 ? 13.290 -4.965 15.478 1.00 93.00 122 ALA A CA 1
ATOM 1004 C C . ALA A 1 122 ? 12.249 -5.834 14.748 1.00 93.00 122 ALA A C 1
ATOM 1006 O O . ALA A 1 122 ? 12.508 -7.010 14.490 1.00 93.00 122 ALA A O 1
ATOM 1007 N N . PHE A 1 123 ? 11.104 -5.256 14.374 1.00 94.69 123 PHE A N 1
ATOM 1008 C CA . PHE A 1 123 ? 9.974 -5.960 13.759 1.00 94.69 123 PHE A CA 1
ATOM 1009 C C . PHE A 1 123 ? 9.804 -5.643 12.270 1.00 94.69 123 PHE A C 1
ATOM 1011 O O . PHE A 1 123 ? 8.791 -6.015 11.675 1.00 94.69 123 PHE A O 1
ATOM 1018 N N . ARG A 1 124 ? 10.794 -4.997 11.636 1.00 95.25 124 ARG A N 1
ATOM 1019 C CA . ARG A 1 124 ? 10.846 -4.839 10.172 1.00 95.25 124 ARG A CA 1
ATOM 1020 C C . ARG A 1 124 ? 10.724 -6.194 9.483 1.00 95.25 124 ARG A C 1
ATOM 1022 O O . ARG A 1 124 ? 11.383 -7.154 9.885 1.00 95.25 124 ARG A O 1
ATOM 1029 N N . ASP A 1 125 ? 9.859 -6.271 8.481 1.00 95.75 125 ASP A N 1
ATOM 1030 C CA . ASP A 1 125 ? 9.602 -7.476 7.689 1.00 95.75 125 ASP A CA 1
ATOM 1031 C C . ASP A 1 125 ? 9.202 -8.712 8.518 1.00 95.75 125 ASP A C 1
ATOM 1033 O O . ASP A 1 125 ? 9.496 -9.848 8.148 1.00 95.75 125 ASP A O 1
ATOM 1037 N N . ALA A 1 126 ? 8.519 -8.527 9.653 1.00 95.94 126 ALA A N 1
ATOM 1038 C CA . ALA A 1 126 ? 8.082 -9.647 10.495 1.00 95.94 126 ALA A CA 1
ATOM 1039 C C . ALA A 1 126 ? 7.133 -10.626 9.772 1.00 95.94 126 ALA A C 1
ATOM 1041 O O . ALA A 1 126 ? 7.049 -11.785 10.161 1.00 95.94 126 ALA A O 1
ATOM 1042 N N . HIS A 1 127 ? 6.479 -10.194 8.690 1.00 94.50 127 HIS A N 1
ATOM 1043 C CA . HIS A 1 127 ? 5.706 -11.065 7.801 1.00 94.50 127 HIS A CA 1
ATOM 1044 C C . HIS A 1 127 ? 6.565 -12.093 7.035 1.00 94.50 127 HIS A C 1
ATOM 1046 O O . HIS A 1 127 ? 6.085 -13.185 6.751 1.00 94.50 127 HIS A O 1
ATOM 1052 N N . LEU A 1 128 ? 7.830 -11.775 6.723 1.00 95.25 128 LEU A N 1
ATOM 1053 C CA . LEU A 1 128 ? 8.792 -12.721 6.128 1.00 95.25 128 LEU A CA 1
ATOM 1054 C C . LEU A 1 128 ? 9.531 -13.526 7.195 1.00 95.25 128 LEU A C 1
ATOM 1056 O O . LEU A 1 128 ? 10.017 -14.625 6.937 1.00 95.25 128 LEU A O 1
ATOM 1060 N N . PHE A 1 129 ? 9.637 -12.955 8.392 1.00 95.75 129 PHE A N 1
ATOM 1061 C CA . PHE A 1 129 ? 10.404 -13.493 9.505 1.00 95.75 129 PHE A CA 1
ATOM 1062 C C . PHE A 1 129 ? 9.514 -13.626 10.750 1.00 95.75 129 PHE A C 1
ATOM 1064 O O . PHE A 1 129 ? 9.732 -12.905 11.732 1.00 95.75 129 PHE A O 1
ATOM 1071 N N . PRO A 1 130 ? 8.522 -14.539 10.745 1.00 93.38 130 PRO A N 1
ATOM 1072 C CA . PRO A 1 130 ? 7.532 -14.662 11.820 1.00 93.38 130 PRO A CA 1
ATOM 1073 C C . PRO A 1 130 ? 8.159 -14.960 13.188 1.00 93.38 130 PRO A C 1
ATOM 1075 O O . PRO A 1 130 ? 7.595 -14.606 14.222 1.00 93.38 130 PRO A O 1
ATOM 1078 N N . GLN A 1 131 ? 9.376 -15.514 13.224 1.00 94.62 131 GLN A N 1
ATOM 1079 C CA . GLN A 1 131 ? 10.146 -15.701 14.453 1.00 94.62 131 GLN A CA 1
ATOM 1080 C C . GLN A 1 131 ? 10.373 -14.402 15.242 1.00 94.62 131 GLN A C 1
ATOM 1082 O O . GLN A 1 131 ? 10.535 -14.454 16.461 1.00 94.62 131 GLN A O 1
ATOM 1087 N N . LYS A 1 132 ? 10.342 -13.236 14.577 1.00 95.00 132 LYS A N 1
ATOM 1088 C CA . LYS A 1 132 ? 10.439 -11.920 15.228 1.00 95.00 132 LYS A CA 1
ATOM 1089 C C . LYS A 1 132 ? 9.266 -11.654 16.177 1.00 95.00 132 LYS A C 1
ATOM 1091 O O . LYS A 1 132 ? 9.416 -10.864 17.101 1.00 95.00 132 LYS A O 1
ATOM 1096 N N . LEU A 1 133 ? 8.125 -12.317 15.980 1.00 94.69 133 LEU A N 1
ATOM 1097 C CA . LEU A 1 133 ? 6.912 -12.126 16.776 1.00 94.69 133 LEU A CA 1
ATOM 1098 C C . LEU A 1 133 ? 6.789 -13.099 17.960 1.00 94.69 133 LEU A C 1
ATOM 1100 O O . LEU A 1 133 ? 6.040 -12.811 18.885 1.00 94.69 133 LEU A O 1
ATOM 1104 N N . LEU A 1 134 ? 7.537 -14.212 17.981 1.00 89.94 134 LEU A N 1
ATOM 1105 C CA . LEU A 1 134 ? 7.322 -15.329 18.923 1.00 89.94 134 LEU A CA 1
ATOM 1106 C C . LEU A 1 134 ? 7.387 -14.944 20.410 1.00 89.94 134 LEU A C 1
ATOM 1108 O O . LEU A 1 134 ? 6.662 -15.509 21.225 1.00 89.94 134 LEU A O 1
ATOM 1112 N N . ASN A 1 135 ? 8.255 -13.994 20.764 1.00 88.56 135 ASN A N 1
ATOM 1113 C CA . ASN A 1 135 ? 8.460 -13.561 22.152 1.00 88.56 135 ASN A CA 1
ATOM 1114 C C . ASN A 1 135 ? 7.727 -12.257 22.492 1.00 88.56 135 ASN A C 1
ATOM 1116 O O . ASN A 1 135 ? 7.802 -11.783 23.628 1.00 88.56 135 ASN A O 1
ATOM 1120 N N . LEU A 1 136 ? 7.049 -11.649 21.518 1.00 93.38 136 LEU A N 1
ATOM 1121 C CA . LEU A 1 136 ? 6.263 -10.452 21.756 1.00 93.38 136 LEU A CA 1
ATOM 1122 C C . LEU A 1 136 ? 4.933 -10.851 22.404 1.00 93.38 136 LEU A C 1
ATOM 1124 O O . LEU A 1 136 ? 4.308 -11.839 22.032 1.00 93.38 136 LEU A O 1
ATOM 1128 N N . LYS A 1 137 ? 4.510 -10.068 23.394 1.00 93.81 137 LYS A N 1
ATOM 1129 C CA . LYS A 1 137 ? 3.243 -10.237 24.108 1.00 93.81 137 LYS A CA 1
ATOM 1130 C C . LYS A 1 137 ? 2.377 -9.014 23.876 1.00 93.81 137 LYS A C 1
ATOM 1132 O O . LYS A 1 137 ? 2.910 -7.907 23.866 1.00 93.81 137 LYS A O 1
ATOM 1137 N N . ALA A 1 138 ? 1.064 -9.201 23.747 1.00 93.12 138 ALA A N 1
ATOM 1138 C CA . ALA A 1 138 ? 0.122 -8.099 23.517 1.00 93.12 138 ALA A CA 1
ATOM 1139 C C . ALA A 1 138 ? 0.260 -6.983 24.571 1.00 93.12 138 ALA A C 1
ATOM 1141 O O . ALA A 1 138 ? 0.283 -5.805 24.233 1.00 93.12 138 ALA A O 1
ATOM 1142 N N . GLN A 1 139 ? 0.465 -7.359 25.839 1.00 93.38 139 GLN A N 1
ATOM 1143 C CA . GLN A 1 139 ? 0.677 -6.428 26.958 1.00 93.38 139 GLN A CA 1
ATOM 1144 C C . GLN A 1 139 ? 1.956 -5.573 26.849 1.00 93.38 139 GLN A C 1
ATOM 1146 O O . GLN A 1 139 ? 2.077 -4.566 27.535 1.00 93.38 139 GLN A O 1
ATOM 1151 N N . ASN A 1 140 ? 2.924 -5.987 26.023 1.00 92.50 140 ASN A N 1
ATOM 1152 C CA . ASN A 1 140 ? 4.177 -5.261 25.792 1.00 92.50 140 ASN A CA 1
ATOM 1153 C C . ASN A 1 140 ? 4.091 -4.346 24.557 1.00 92.50 140 ASN A C 1
ATOM 1155 O O . ASN A 1 140 ? 5.083 -3.719 24.185 1.00 92.50 140 ASN A O 1
ATOM 1159 N N . MET A 1 141 ? 2.942 -4.319 23.880 1.00 94.38 141 MET A N 1
ATOM 1160 C CA . MET A 1 141 ? 2.687 -3.466 22.726 1.00 94.38 141 MET A CA 1
ATOM 1161 C C . MET A 1 141 ? 1.951 -2.201 23.150 1.00 94.38 141 MET A C 1
ATOM 1163 O O . MET A 1 141 ? 1.279 -2.160 24.180 1.00 94.38 141 MET A O 1
ATOM 1167 N N . ILE A 1 142 ? 2.060 -1.165 22.327 1.00 92.00 142 ILE A N 1
ATOM 1168 C CA . ILE A 1 142 ? 1.362 0.095 22.554 1.00 92.00 142 ILE A CA 1
ATOM 1169 C C . ILE A 1 142 ? 0.050 0.024 21.783 1.00 92.00 142 ILE A C 1
ATOM 1171 O O . ILE A 1 142 ? 0.045 -0.128 20.567 1.00 92.00 142 ILE A O 1
ATOM 1175 N N . SER A 1 143 ? -1.074 0.126 22.479 1.00 92.75 143 SER A N 1
ATOM 1176 C CA . SER A 1 143 ? -2.389 0.231 21.848 1.00 92.75 143 SER A CA 1
ATOM 1177 C C . SER A 1 143 ? -3.178 1.351 22.498 1.00 92.75 143 SER A C 1
ATOM 1179 O O . SER A 1 143 ? -2.886 1.759 23.623 1.00 92.75 143 SER A O 1
ATOM 1181 N N . ASN A 1 144 ? -4.160 1.870 21.771 1.00 86.88 144 ASN A N 1
ATOM 1182 C CA . ASN A 1 144 ? -5.035 2.910 22.276 1.00 86.88 144 ASN A CA 1
ATOM 1183 C C . ASN A 1 144 ? -6.482 2.431 22.223 1.00 86.88 144 ASN A C 1
ATOM 1185 O O . ASN A 1 144 ? -7.099 2.390 21.159 1.00 86.88 144 ASN A O 1
ATOM 1189 N N . GLU A 1 145 ? -7.023 2.099 23.393 1.00 87.88 145 GLU A N 1
ATOM 1190 C CA . GLU A 1 145 ? -8.401 1.626 23.554 1.00 87.88 145 GLU A CA 1
ATOM 1191 C C . GLU A 1 145 ? -9.442 2.667 23.116 1.00 87.88 145 GLU A C 1
ATOM 1193 O O . GLU A 1 145 ? -10.576 2.318 22.791 1.00 87.88 145 GLU A O 1
ATOM 1198 N N . SER A 1 146 ? -9.065 3.947 23.059 1.00 90.31 146 SER A N 1
ATOM 1199 C CA . SER A 1 146 ? -9.936 5.016 22.569 1.00 90.31 146 SER A CA 1
ATOM 1200 C C . SER A 1 146 ? -10.014 5.076 21.032 1.00 90.31 146 SER A C 1
ATOM 1202 O O . SER A 1 146 ? -10.967 5.624 20.476 1.00 90.31 146 SER A O 1
ATOM 1204 N N . CYS A 1 147 ? -9.058 4.448 20.338 1.00 94.00 147 CYS A N 1
ATOM 1205 C CA . CYS A 1 147 ? -8.905 4.448 18.881 1.00 94.00 147 CYS A CA 1
ATOM 1206 C C . CYS A 1 147 ? -9.256 3.095 18.246 1.00 94.00 147 CYS A C 1
ATOM 1208 O O . CYS A 1 147 ? -8.531 2.574 17.397 1.00 94.00 147 CYS A O 1
ATOM 1210 N N . ILE A 1 148 ? -10.388 2.521 18.650 1.00 96.12 148 ILE A N 1
ATOM 1211 C CA . ILE A 1 148 ? -10.925 1.305 18.033 1.00 96.12 148 ILE A CA 1
ATOM 1212 C C . ILE A 1 148 ? -11.599 1.665 16.706 1.00 96.12 148 ILE A C 1
ATOM 1214 O O . ILE A 1 148 ? -12.379 2.618 16.618 1.00 96.12 148 ILE A O 1
ATOM 1218 N N . PHE A 1 149 ? -11.327 0.869 15.678 1.00 97.44 149 PHE A N 1
ATOM 1219 C CA . PHE A 1 149 ? -11.975 0.984 14.380 1.00 97.44 149 PHE A CA 1
ATOM 1220 C C . PHE A 1 149 ? -13.240 0.137 14.352 1.00 97.44 149 PHE A C 1
ATOM 1222 O O . PHE A 1 149 ? -13.186 -1.060 14.626 1.00 97.44 149 PHE A O 1
ATOM 1229 N N . GLU A 1 150 ? -14.362 0.730 13.958 1.00 97.38 150 GLU A N 1
ATOM 1230 C CA . GLU A 1 150 ? -15.584 -0.011 13.642 1.00 97.38 150 GLU A CA 1
ATOM 1231 C C . GLU A 1 150 ? -15.657 -0.222 12.126 1.00 97.38 150 GLU A C 1
ATOM 1233 O O . GLU A 1 150 ? -15.659 0.744 11.357 1.00 97.38 150 GLU A O 1
ATOM 1238 N N . TRP A 1 151 ? -15.714 -1.485 11.702 1.00 97.94 151 TRP A N 1
ATOM 1239 C CA . TRP A 1 151 ? -15.786 -1.876 10.297 1.00 97.94 151 TRP A CA 1
ATOM 1240 C C . TRP A 1 151 ? -17.221 -2.179 9.875 1.00 97.94 151 TRP A C 1
ATOM 1242 O O . TRP A 1 151 ? -17.957 -2.876 10.576 1.00 97.94 151 TRP A O 1
ATOM 1252 N N . LYS A 1 152 ? -17.623 -1.660 8.710 1.00 96.88 152 LYS A N 1
ATOM 1253 C CA . LYS A 1 152 ? -18.962 -1.844 8.129 1.00 96.88 152 LYS A CA 1
ATOM 1254 C C . LYS A 1 152 ? -18.903 -1.983 6.623 1.00 96.88 152 LYS A C 1
ATOM 1256 O O . LYS A 1 152 ? -18.090 -1.341 5.970 1.00 96.88 152 LYS A O 1
ATOM 1261 N N . GLU A 1 153 ? -19.843 -2.728 6.062 1.00 95.56 153 GLU A N 1
ATOM 1262 C CA . GLU A 1 153 ? -20.098 -2.711 4.625 1.00 95.56 153 GLU A CA 1
ATOM 1263 C C . GLU A 1 153 ? -21.190 -1.686 4.292 1.00 95.56 153 GLU A C 1
ATOM 1265 O O . GLU A 1 153 ? -22.249 -1.657 4.922 1.00 95.56 153 GLU A O 1
ATOM 1270 N N . LYS A 1 154 ? -20.936 -0.815 3.312 1.00 94.25 154 LYS A N 1
ATOM 1271 C CA . LYS A 1 154 ? -21.901 0.179 2.832 1.00 94.25 154 LYS A CA 1
ATOM 1272 C C . LYS A 1 154 ? -21.686 0.454 1.348 1.00 94.25 154 LYS A C 1
ATOM 1274 O O . LYS A 1 154 ? -20.621 0.910 0.946 1.00 94.25 154 LYS A O 1
ATOM 1279 N N . GLY A 1 155 ? -22.719 0.217 0.537 1.00 90.12 155 GLY A N 1
ATOM 1280 C CA . GLY A 1 155 ? -22.693 0.534 -0.896 1.00 90.12 155 GLY A CA 1
ATOM 1281 C C . GLY A 1 155 ? -21.594 -0.201 -1.670 1.00 90.12 155 GLY A C 1
ATOM 1282 O O . GLY A 1 155 ? -20.943 0.408 -2.510 1.00 90.12 155 GLY A O 1
ATOM 1283 N N . GLY A 1 156 ? -21.344 -1.475 -1.340 1.00 90.12 156 GLY A N 1
ATOM 1284 C CA . GLY A 1 156 ? -20.297 -2.292 -1.969 1.00 90.12 156 GLY A CA 1
ATOM 1285 C C . GLY A 1 156 ? -18.871 -2.000 -1.488 1.00 90.12 156 GLY A C 1
ATOM 1286 O O . GLY A 1 156 ? -17.928 -2.580 -2.015 1.00 90.12 156 GLY A O 1
ATOM 1287 N N . LYS A 1 157 ? -18.705 -1.123 -0.492 1.00 96.00 157 LYS A N 1
ATOM 1288 C CA . LYS A 1 157 ? -17.412 -0.788 0.116 1.00 96.00 157 LYS A CA 1
ATOM 1289 C C . LYS A 1 157 ? -17.351 -1.296 1.542 1.00 96.00 157 LYS A C 1
ATOM 1291 O O . LYS A 1 157 ? -18.354 -1.234 2.254 1.00 96.00 157 LYS A O 1
ATOM 1296 N N . ILE A 1 158 ? -16.173 -1.720 1.979 1.00 97.88 158 ILE A N 1
ATOM 1297 C CA . ILE A 1 158 ? -15.915 -2.062 3.376 1.00 97.88 158 ILE A CA 1
ATOM 1298 C C . ILE A 1 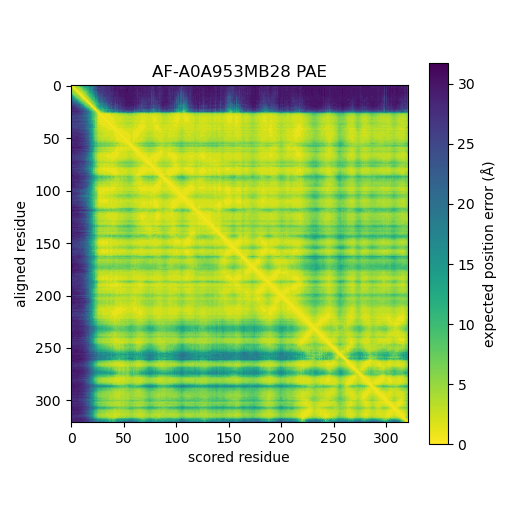158 ? -15.132 -0.913 4.003 1.00 97.88 158 ILE A C 1
ATOM 1300 O O . ILE A 1 158 ? -14.049 -0.572 3.544 1.00 97.88 158 ILE A O 1
ATOM 1304 N N . ILE A 1 159 ? -15.706 -0.289 5.022 1.00 98.12 159 ILE A N 1
ATOM 1305 C CA . ILE A 1 159 ? -15.232 0.963 5.602 1.00 98.12 159 ILE A CA 1
ATOM 1306 C C . ILE A 1 159 ? -14.897 0.724 7.071 1.00 98.12 159 ILE A C 1
ATOM 1308 O O . ILE A 1 159 ? -15.778 0.334 7.836 1.00 98.12 159 ILE A O 1
ATOM 1312 N N . GLY A 1 160 ? -13.651 0.980 7.462 1.00 97.69 160 GLY A N 1
ATOM 1313 C CA . GLY A 1 160 ? -13.184 0.973 8.847 1.00 97.69 160 GLY A CA 1
ATOM 1314 C C . GLY A 1 160 ? -12.879 2.390 9.305 1.00 97.69 160 GLY A C 1
ATOM 1315 O O . GLY A 1 160 ? -12.093 3.076 8.659 1.00 97.69 160 GLY A O 1
ATOM 1316 N N . ARG A 1 161 ? -13.490 2.853 10.400 1.00 97.12 161 ARG A N 1
ATOM 1317 C CA . ARG A 1 161 ? -13.300 4.229 10.900 1.00 97.12 161 ARG A CA 1
ATOM 1318 C C . ARG A 1 161 ? -13.111 4.272 12.406 1.00 97.12 161 ARG A C 1
ATOM 1320 O O . ARG A 1 161 ? -13.789 3.532 13.121 1.00 97.12 161 ARG A O 1
ATOM 1327 N N . THR A 1 162 ? -12.263 5.183 12.876 1.00 95.88 162 THR A N 1
ATOM 1328 C CA . THR A 1 162 ? -12.226 5.573 14.293 1.00 95.88 162 THR A CA 1
ATOM 1329 C C . THR A 1 162 ? -13.383 6.518 14.632 1.00 95.88 162 THR A C 1
ATOM 1331 O O . THR A 1 162 ? -13.857 7.289 13.792 1.00 95.88 162 THR A O 1
ATOM 1334 N N . ASP A 1 163 ? -13.848 6.479 15.883 1.00 91.19 163 ASP A N 1
ATOM 1335 C CA . ASP A 1 163 ? -14.752 7.501 16.416 1.00 91.19 163 ASP A CA 1
ATOM 1336 C C . ASP A 1 163 ? -13.934 8.750 16.770 1.00 91.19 163 ASP A C 1
ATOM 1338 O O . ASP A 1 163 ? -13.235 8.780 17.781 1.00 91.19 163 ASP A O 1
ATOM 1342 N N . VAL A 1 164 ? -14.027 9.790 15.938 1.00 79.06 164 VAL A N 1
ATOM 1343 C CA . VAL A 1 164 ? -13.268 11.050 16.087 1.00 79.06 164 VAL A CA 1
ATOM 1344 C C . VAL A 1 164 ? -13.515 11.729 17.435 1.00 79.06 164 VAL A C 1
ATOM 1346 O O . VAL A 1 164 ? -12.674 12.481 17.914 1.00 79.06 164 VAL A O 1
ATOM 1349 N N . LYS A 1 165 ? -14.664 11.471 18.074 1.00 85.31 165 LYS A N 1
ATOM 1350 C CA . LYS A 1 165 ? -14.977 12.038 19.392 1.00 85.31 165 LYS A CA 1
ATOM 1351 C C . LYS A 1 165 ? -14.280 11.313 20.539 1.00 85.31 165 LYS A C 1
ATOM 1353 O O . LYS A 1 165 ? -14.350 11.794 21.664 1.00 85.31 165 LYS A O 1
ATOM 1358 N N . LYS A 1 166 ? -13.704 10.140 20.279 1.00 91.44 166 LYS A N 1
ATOM 1359 C CA . LYS A 1 166 ? -13.100 9.276 21.297 1.00 91.44 166 LYS A CA 1
ATOM 1360 C C . LYS A 1 166 ? -11.623 9.037 21.056 1.00 91.44 166 LYS A C 1
ATOM 1362 O O . LYS A 1 166 ? -10.894 8.937 22.027 1.00 91.44 166 LYS A O 1
ATOM 1367 N N . CYS A 1 167 ? -11.201 8.935 19.800 1.00 94.56 167 CYS A N 1
ATOM 1368 C CA . CYS A 1 167 ? -9.830 8.589 19.465 1.00 94.56 167 CYS A CA 1
ATOM 1369 C C . CYS A 1 167 ? -8.891 9.764 19.740 1.00 94.56 167 CYS A C 1
ATOM 1371 O O . CYS A 1 167 ? -8.740 10.674 18.921 1.00 94.56 167 CYS A O 1
ATOM 1373 N N . GLU A 1 168 ? -8.263 9.718 20.912 1.00 93.69 168 GLU A N 1
ATOM 1374 C CA . GLU A 1 168 ? -7.306 10.708 21.382 1.00 93.69 168 GLU A CA 1
ATOM 1375 C C . GLU A 1 168 ? -5.950 10.050 21.620 1.00 93.69 168 GLU A C 1
ATOM 1377 O O . GLU A 1 168 ? -5.840 9.085 22.373 1.00 93.69 168 GLU A O 1
ATOM 1382 N N . VAL A 1 169 ? -4.904 10.564 20.979 1.00 91.62 169 VAL A N 1
ATOM 1383 C CA . VAL A 1 169 ? -3.533 10.056 21.081 1.00 91.62 169 VAL A CA 1
ATOM 1384 C C . VAL A 1 169 ? -2.656 11.144 21.682 1.00 91.62 169 VAL A C 1
ATOM 1386 O O . VAL A 1 169 ? -2.713 12.296 21.260 1.00 91.62 169 VAL A O 1
ATOM 1389 N N . PHE A 1 170 ? -1.822 10.790 22.655 1.00 91.00 170 PHE A N 1
ATOM 1390 C CA . PHE A 1 170 ? -0.809 11.709 23.159 1.00 91.00 170 PHE A CA 1
ATOM 1391 C C . PHE A 1 170 ? 0.396 11.727 22.217 1.00 91.00 170 PHE A C 1
ATOM 1393 O O . PHE A 1 170 ? 0.996 10.686 21.951 1.00 91.00 170 PHE A O 1
ATOM 1400 N N . ASP A 1 171 ? 0.751 12.909 21.725 1.00 88.88 171 ASP A N 1
ATOM 1401 C CA . ASP A 1 171 ? 1.954 13.147 20.942 1.00 88.88 171 ASP A CA 1
ATOM 1402 C C . ASP A 1 171 ? 3.090 13.608 21.873 1.00 88.88 171 ASP A C 1
ATOM 1404 O O . ASP A 1 171 ? 3.139 14.784 22.254 1.00 88.88 171 ASP A O 1
ATOM 1408 N N . PRO A 1 172 ? 4.035 12.719 22.234 1.00 86.69 172 PRO A N 1
ATOM 1409 C CA . PRO A 1 172 ? 5.129 13.068 23.132 1.00 86.69 172 PRO A CA 1
ATOM 1410 C C . PRO A 1 172 ? 6.113 14.059 22.505 1.00 86.69 172 PRO A C 1
ATOM 1412 O O . PRO A 1 172 ? 6.812 14.754 23.239 1.00 86.69 172 PRO A O 1
ATOM 1415 N N . LYS A 1 173 ? 6.179 14.155 21.168 1.00 86.44 173 LYS A N 1
ATOM 1416 C CA . LYS A 1 173 ? 7.108 15.061 20.480 1.00 86.44 173 LYS A CA 1
ATOM 1417 C C . LYS A 1 173 ? 6.726 16.519 20.709 1.00 86.44 173 LYS A C 1
ATOM 1419 O O . LYS A 1 173 ? 7.602 17.358 20.896 1.00 86.44 173 LYS A O 1
ATOM 1424 N N . ASN A 1 174 ? 5.427 16.800 20.691 1.00 87.94 174 ASN A N 1
ATOM 1425 C CA . ASN A 1 174 ? 4.882 18.144 20.865 1.00 87.94 174 ASN A CA 1
ATOM 1426 C C . ASN A 1 174 ? 4.195 18.339 22.228 1.00 87.94 174 ASN A C 1
ATOM 1428 O O . ASN A 1 174 ? 3.649 19.409 22.481 1.00 87.94 174 ASN A O 1
ATOM 1432 N N . ASN A 1 175 ? 4.234 17.326 23.102 1.00 93.19 175 ASN A N 1
ATOM 1433 C CA . ASN A 1 175 ? 3.630 17.327 24.436 1.00 93.19 175 ASN A CA 1
ATOM 1434 C C . ASN A 1 175 ? 2.152 17.770 24.425 1.00 93.19 175 A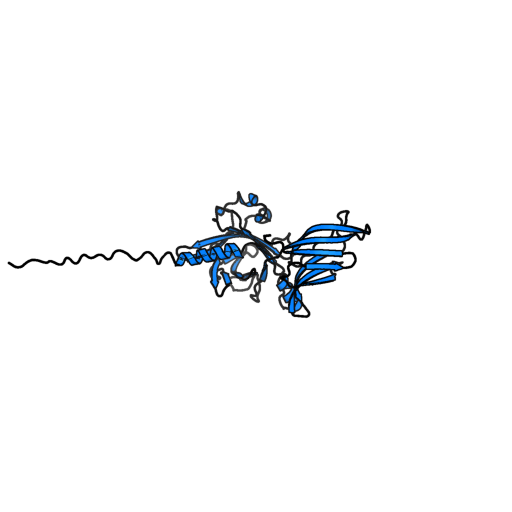SN A C 1
ATOM 1436 O O . ASN A 1 175 ? 1.741 18.626 25.209 1.00 93.19 175 ASN A O 1
ATOM 1440 N N . GLN A 1 176 ? 1.361 17.207 23.509 1.00 94.56 176 GLN A N 1
ATOM 1441 C CA . GLN A 1 176 ? -0.047 17.570 23.314 1.00 94.56 176 GLN A CA 1
ATOM 1442 C C . GLN A 1 176 ? -0.920 16.345 23.030 1.00 94.56 176 GLN A C 1
ATOM 1444 O O . GLN A 1 176 ? -0.449 15.343 22.496 1.00 94.56 176 GLN A O 1
ATOM 1449 N N . THR A 1 177 ? -2.210 16.442 23.345 1.00 94.19 177 THR A N 1
ATOM 1450 C CA . THR A 1 177 ? -3.210 15.443 22.948 1.00 94.19 177 THR A CA 1
ATOM 1451 C C . THR A 1 177 ? -3.776 15.786 21.576 1.00 94.19 177 THR A C 1
ATOM 1453 O O . THR A 1 177 ? -4.155 16.930 21.316 1.00 94.19 177 THR A O 1
ATOM 1456 N N . LEU A 1 178 ? -3.860 14.780 20.711 1.00 94.94 178 LEU A N 1
ATOM 1457 C CA . LEU A 1 178 ? -4.392 14.875 19.362 1.00 94.94 178 LEU A CA 1
ATOM 1458 C C . LEU A 1 178 ? -5.684 14.073 19.234 1.00 94.94 178 LEU A C 1
ATOM 1460 O O . LEU A 1 178 ? -5.728 12.914 19.631 1.00 94.94 178 LEU A O 1
ATOM 1464 N N . LYS A 1 179 ? -6.704 14.652 18.604 1.00 95.56 179 LYS A N 1
ATOM 1465 C CA . LYS A 1 179 ? -7.879 13.930 18.105 1.00 95.56 179 LYS A CA 1
ATOM 1466 C C . LYS A 1 179 ? -7.538 13.343 16.747 1.00 95.56 179 LYS A C 1
ATOM 1468 O O . LYS A 1 179 ? -7.236 14.097 15.821 1.00 95.56 179 LYS A O 1
ATOM 1473 N N . VAL A 1 180 ? -7.592 12.023 16.619 1.00 94.88 180 VAL A N 1
ATOM 1474 C CA . VAL A 1 180 ? -7.189 11.327 15.393 1.00 94.88 180 VAL A CA 1
ATOM 1475 C C . VAL A 1 180 ? -8.411 10.755 14.682 1.00 94.88 180 VAL A C 1
ATOM 1477 O O . VAL A 1 180 ? -9.183 9.959 15.221 1.00 94.88 180 VAL A O 1
ATOM 1480 N N . HIS A 1 181 ? -8.577 11.157 13.428 1.00 95.00 181 HIS A N 1
ATOM 1481 C CA . HIS A 1 181 ? -9.531 10.577 12.504 1.00 95.00 181 HIS A CA 1
ATOM 1482 C C . HIS A 1 181 ? -8.789 9.688 11.516 1.00 95.00 181 HIS A C 1
ATOM 1484 O O . HIS A 1 181 ? -7.977 10.177 10.731 1.00 95.00 181 HIS A O 1
ATOM 1490 N N . THR A 1 182 ? -9.099 8.396 11.532 1.00 96.00 182 THR A N 1
ATOM 1491 C CA . THR A 1 182 ? -8.578 7.453 10.548 1.00 96.00 182 THR A CA 1
ATOM 1492 C C . THR A 1 182 ? -9.727 6.750 9.848 1.00 96.00 182 THR A C 1
ATOM 1494 O O . THR A 1 182 ? -10.682 6.299 10.489 1.00 96.00 182 THR A O 1
ATOM 1497 N N . GLU A 1 183 ? -9.607 6.629 8.533 1.00 97.56 183 GLU A N 1
ATOM 1498 C CA . GLU A 1 183 ? -10.536 5.918 7.671 1.00 97.56 183 GLU A CA 1
ATOM 1499 C C . GLU A 1 183 ? -9.776 4.998 6.714 1.00 97.56 183 GLU A C 1
ATOM 1501 O O . GLU A 1 183 ? -8.822 5.407 6.052 1.00 97.56 183 GLU A O 1
ATOM 1506 N N . TYR A 1 184 ? -10.240 3.755 6.638 1.00 97.81 184 TYR A N 1
ATOM 1507 C CA . TYR A 1 184 ? -9.869 2.789 5.618 1.00 97.81 184 TYR A CA 1
ATOM 1508 C C . TYR A 1 184 ? -11.100 2.453 4.785 1.00 97.81 184 TYR A C 1
ATOM 1510 O O . TYR A 1 184 ? -12.166 2.170 5.337 1.00 97.81 184 TYR A O 1
ATOM 1518 N N . VAL A 1 185 ? -10.951 2.426 3.464 1.00 98.12 185 VAL A N 1
ATOM 1519 C CA . VAL A 1 185 ? -11.982 1.955 2.536 1.00 98.12 185 VAL A CA 1
ATOM 1520 C C . VAL A 1 185 ? -11.385 0.875 1.648 1.00 98.12 185 VAL A C 1
ATOM 1522 O O . VAL A 1 185 ? -10.442 1.123 0.906 1.00 98.12 185 VAL A O 1
ATOM 1525 N N . LEU A 1 186 ? -11.955 -0.322 1.711 1.00 97.56 186 LEU A N 1
ATOM 1526 C CA . LEU A 1 186 ? -11.607 -1.459 0.868 1.00 97.56 186 LEU A CA 1
ATOM 1527 C C . LEU A 1 186 ? -12.679 -1.653 -0.204 1.00 97.56 186 LEU A C 1
ATOM 1529 O O . LEU A 1 186 ? -13.870 -1.778 0.108 1.00 97.56 186 LEU A O 1
ATOM 1533 N N . GLN A 1 187 ? -12.251 -1.704 -1.461 1.00 94.12 187 GLN A N 1
ATOM 1534 C CA . GLN A 1 187 ? -13.097 -1.995 -2.623 1.00 94.12 187 GLN A CA 1
ATOM 1535 C C . GLN A 1 187 ? -12.215 -2.412 -3.806 1.00 94.12 187 GLN A C 1
ATOM 1537 O O . GLN A 1 187 ? -11.171 -1.811 -3.985 1.00 94.12 187 GLN A O 1
ATOM 1542 N N . ASN A 1 188 ? -12.629 -3.377 -4.635 1.00 89.25 188 ASN A N 1
ATOM 1543 C CA . ASN A 1 188 ? -12.019 -3.661 -5.953 1.00 89.25 188 ASN A CA 1
ATOM 1544 C C . ASN A 1 188 ? -10.470 -3.668 -5.994 1.00 89.25 188 ASN A C 1
ATOM 1546 O O . ASN A 1 188 ? -9.880 -2.995 -6.836 1.00 89.25 188 ASN A O 1
ATOM 1550 N N . ASP A 1 189 ? -9.820 -4.377 -5.065 1.00 90.94 189 ASP A N 1
ATOM 1551 C CA . ASP A 1 189 ? -8.351 -4.402 -4.925 1.00 90.94 189 ASP A CA 1
ATOM 1552 C C . ASP A 1 189 ? -7.707 -3.019 -4.707 1.00 90.94 189 ASP A C 1
ATOM 1554 O O . ASP A 1 189 ? -6.560 -2.757 -5.066 1.00 90.94 189 ASP A O 1
ATOM 1558 N N . GLU A 1 190 ? -8.443 -2.120 -4.066 1.00 95.69 190 GLU A N 1
ATOM 1559 C CA . GLU A 1 190 ? -7.983 -0.819 -3.604 1.00 95.69 190 GLU A CA 1
ATOM 1560 C C . GLU A 1 190 ? -8.088 -0.735 -2.083 1.00 95.69 190 GLU A C 1
ATOM 1562 O O . GLU A 1 190 ? -9.050 -1.213 -1.469 1.00 95.69 190 GLU A O 1
ATOM 1567 N N . LEU A 1 191 ? -7.110 -0.056 -1.496 1.00 97.81 191 LEU A N 1
ATOM 1568 C CA . LEU A 1 191 ? -7.114 0.409 -0.122 1.00 97.81 191 LEU A CA 1
ATOM 1569 C C . LEU A 1 191 ? -7.061 1.932 -0.163 1.00 97.81 191 LEU A C 1
ATOM 1571 O O . LEU A 1 191 ? -6.037 2.516 -0.512 1.00 97.81 191 LEU A O 1
ATOM 1575 N N . HIS A 1 192 ? -8.164 2.597 0.171 1.00 97.88 192 HIS A N 1
ATOM 1576 C CA . HIS A 1 192 ? -8.132 4.040 0.379 1.00 97.88 192 HIS A CA 1
ATOM 1577 C C . HIS A 1 192 ? -7.896 4.319 1.850 1.00 97.88 192 HIS A C 1
ATOM 1579 O O . HIS A 1 192 ? -8.536 3.714 2.709 1.00 97.88 192 HIS A O 1
ATOM 1585 N N . TYR A 1 193 ? -6.986 5.237 2.130 1.00 95.56 193 TYR A N 1
ATOM 1586 C CA . TYR A 1 193 ? -6.548 5.546 3.481 1.00 95.56 193 TYR A CA 1
ATOM 1587 C C . TYR A 1 193 ? -6.549 7.053 3.709 1.00 95.56 193 TYR A C 1
ATOM 1589 O O . TYR A 1 193 ? -6.022 7.814 2.899 1.00 95.56 193 TYR A O 1
ATOM 1597 N N . LEU A 1 194 ? -7.123 7.483 4.825 1.00 96.56 194 LEU A N 1
ATOM 1598 C CA . LEU A 1 194 ? -7.034 8.850 5.316 1.00 96.56 194 LEU A CA 1
ATOM 1599 C C . LEU A 1 194 ? -6.693 8.802 6.800 1.00 96.56 194 LEU A C 1
ATOM 1601 O O . LEU A 1 194 ? -7.340 8.090 7.565 1.00 96.56 194 LEU A O 1
ATOM 1605 N N . GLU A 1 195 ? -5.701 9.584 7.208 1.00 95.31 195 GLU A N 1
ATOM 1606 C CA . GLU A 1 195 ? -5.405 9.823 8.615 1.00 95.31 195 GLU A CA 1
ATOM 1607 C C . GLU A 1 195 ? -5.116 11.304 8.820 1.00 95.31 195 GLU A C 1
ATOM 1609 O O . GLU A 1 195 ? -4.165 11.844 8.254 1.00 95.31 195 GLU A O 1
ATOM 1614 N N . ASN A 1 196 ? -5.952 11.935 9.636 1.00 96.00 196 ASN A N 1
ATOM 1615 C CA . ASN A 1 196 ? -5.826 13.326 10.030 1.00 96.00 196 ASN A CA 1
ATOM 1616 C C . ASN A 1 196 ? -5.806 13.404 11.551 1.00 96.00 196 ASN A C 1
ATOM 1618 O O . ASN A 1 196 ? -6.643 12.794 12.218 1.00 96.00 196 ASN A O 1
ATOM 1622 N N . ALA A 1 197 ? -4.894 14.198 12.095 1.00 95.19 197 ALA A N 1
ATOM 1623 C CA . ALA A 1 197 ? -4.859 14.493 13.514 1.00 95.19 197 ALA A CA 1
ATOM 1624 C C . ALA A 1 197 ? -4.956 15.986 13.763 1.00 95.19 197 ALA A C 1
ATOM 1626 O O . ALA A 1 197 ? -4.301 16.796 13.105 1.00 95.19 197 ALA A O 1
ATOM 1627 N N . PHE A 1 198 ? -5.753 16.329 14.761 1.00 95.50 198 PHE A N 1
ATOM 1628 C CA . PHE A 1 198 ? -6.056 17.694 15.139 1.00 95.50 198 PHE A CA 1
ATOM 1629 C C . PHE A 1 198 ? -5.703 17.903 16.605 1.00 95.50 198 PHE A C 1
ATOM 1631 O O . PHE A 1 198 ? -5.860 16.986 17.407 1.00 95.50 198 PHE A O 1
ATOM 1638 N N . ASN A 1 199 ? -5.269 19.098 16.987 1.00 94.12 199 ASN A N 1
ATOM 1639 C CA . ASN A 1 199 ? -5.174 19.443 18.405 1.00 94.12 199 ASN A CA 1
ATOM 1640 C C . ASN A 1 199 ? -6.576 19.661 19.016 1.00 94.12 199 ASN A C 1
ATOM 1642 O O . ASN A 1 199 ? -7.613 19.491 18.360 1.00 94.12 199 ASN A O 1
ATOM 1646 N N . LEU A 1 200 ? -6.631 20.036 20.295 1.00 91.88 200 LEU A N 1
ATOM 1647 C CA . LEU A 1 200 ? -7.901 20.233 20.997 1.00 91.88 200 LEU A CA 1
ATOM 1648 C C . LEU A 1 200 ? -8.706 21.424 20.449 1.00 91.88 200 LEU A C 1
ATOM 1650 O O . LEU A 1 200 ? -9.939 21.374 20.477 1.00 91.88 200 LEU A O 1
ATOM 1654 N N . GLU A 1 201 ? -8.030 22.414 19.863 1.00 94.44 201 GLU A N 1
ATOM 1655 C CA . GLU A 1 201 ? -8.601 23.568 19.158 1.00 94.44 201 GLU A CA 1
ATOM 1656 C C . GLU A 1 201 ? -9.064 23.246 17.720 1.00 94.44 201 GLU A C 1
ATOM 1658 O O . GLU A 1 201 ? -9.551 24.130 17.016 1.00 94.44 201 GLU A O 1
ATOM 1663 N N . ASN A 1 202 ? -8.969 21.982 17.289 1.00 92.94 202 ASN A N 1
ATOM 1664 C CA . ASN A 1 202 ? -9.294 21.493 15.942 1.00 92.94 202 ASN A CA 1
ATOM 1665 C C . ASN A 1 202 ? -8.403 22.057 14.817 1.00 92.94 202 ASN A C 1
ATOM 1667 O O . ASN A 1 202 ? -8.802 22.074 13.652 1.00 92.94 202 ASN A O 1
ATOM 1671 N N . VAL A 1 203 ? -7.186 22.488 15.141 1.00 95.12 203 VAL A N 1
ATOM 1672 C CA . VAL A 1 203 ? -6.150 22.809 14.154 1.00 95.12 203 VAL A CA 1
ATOM 1673 C C . VAL A 1 203 ? -5.505 21.509 13.683 1.00 95.12 203 VAL A C 1
ATOM 1675 O O . VAL A 1 203 ? -5.104 20.684 14.503 1.00 95.12 203 VAL A O 1
ATOM 1678 N N . LEU A 1 204 ? -5.402 21.325 12.364 1.00 94.75 204 LEU A N 1
ATOM 1679 C CA . LEU A 1 204 ? -4.736 20.169 11.762 1.00 94.75 204 LEU A CA 1
ATOM 1680 C C . LEU A 1 204 ? -3.241 20.182 12.119 1.00 94.75 204 LEU A C 1
ATOM 1682 O O . LEU A 1 204 ? -2.529 21.123 11.777 1.00 94.75 204 LEU A O 1
ATOM 1686 N N . ILE A 1 205 ? -2.776 19.128 12.789 1.00 95.12 205 ILE A N 1
ATOM 1687 C CA . ILE A 1 205 ? -1.372 18.930 13.174 1.00 95.12 205 ILE A CA 1
ATOM 1688 C C . ILE A 1 205 ? -0.644 18.067 12.145 1.00 95.12 205 ILE A C 1
ATOM 1690 O O . ILE A 1 205 ? 0.482 18.383 11.763 1.00 95.12 205 ILE A O 1
ATOM 1694 N N . TYR A 1 206 ? -1.284 16.998 11.665 1.00 92.62 206 TYR A N 1
ATOM 1695 C CA . TYR A 1 206 ? -0.793 16.219 10.530 1.00 92.62 206 TYR A CA 1
ATOM 1696 C C . TYR A 1 206 ? -1.942 15.588 9.748 1.00 92.62 206 TYR A C 1
ATOM 1698 O O . TYR A 1 206 ? -3.054 15.441 10.256 1.00 92.62 206 TYR A O 1
ATOM 1706 N N . GLY A 1 207 ? -1.645 15.198 8.511 1.00 92.94 207 GLY A N 1
ATOM 1707 C CA . GLY A 1 207 ? -2.608 14.646 7.567 1.00 92.94 207 GLY A CA 1
ATOM 1708 C C . GLY A 1 207 ? -2.803 15.581 6.382 1.00 92.94 207 GLY A C 1
ATOM 1709 O O . GLY A 1 207 ? -1.891 16.322 6.010 1.00 92.94 207 GLY A O 1
ATOM 1710 N N . ARG A 1 208 ? -3.987 15.542 5.776 1.00 93.25 208 ARG A N 1
ATOM 1711 C CA . ARG A 1 208 ? -4.335 16.338 4.600 1.00 93.25 208 ARG A CA 1
ATOM 1712 C C . ARG A 1 208 ? -5.534 17.239 4.864 1.00 93.25 208 ARG A C 1
ATOM 1714 O O . ARG A 1 208 ? -6.606 16.771 5.248 1.00 93.25 208 ARG A O 1
ATOM 1721 N N . ALA A 1 209 ? -5.358 18.533 4.600 1.00 93.31 209 ALA A N 1
ATOM 1722 C CA . ALA A 1 209 ? -6.401 19.545 4.775 1.00 93.31 209 ALA A CA 1
ATOM 1723 C C . ALA A 1 209 ? -7.569 19.388 3.784 1.00 93.31 209 ALA A C 1
ATOM 1725 O O . ALA A 1 209 ? -8.701 19.741 4.108 1.00 93.31 209 ALA A O 1
ATOM 1726 N N . ASP A 1 210 ? -7.311 18.820 2.605 1.00 94.44 210 ASP A N 1
ATOM 1727 C CA . ASP A 1 210 ? -8.325 18.558 1.579 1.00 94.44 210 ASP A CA 1
ATOM 1728 C C . ASP A 1 210 ? -9.222 17.343 1.891 1.00 94.44 210 ASP A C 1
ATOM 1730 O O . ASP A 1 210 ? -10.231 17.137 1.220 1.00 94.44 210 ASP A O 1
ATOM 1734 N N . ASN A 1 211 ? -8.888 16.555 2.924 1.00 94.25 211 ASN A N 1
ATOM 1735 C CA . ASN A 1 211 ? -9.563 15.306 3.300 1.00 94.25 211 ASN A CA 1
ATOM 1736 C C . ASN A 1 211 ? -9.676 14.287 2.148 1.00 94.25 211 ASN A C 1
ATOM 1738 O O . ASN A 1 211 ? -10.561 13.424 2.145 1.00 94.25 211 ASN A O 1
ATOM 1742 N N . VAL A 1 212 ? -8.776 14.365 1.167 1.00 96.00 212 VAL A N 1
ATOM 1743 C CA . VAL A 1 212 ? -8.706 13.393 0.078 1.00 96.00 212 VAL A CA 1
ATOM 1744 C C . VAL A 1 212 ? -7.902 12.188 0.556 1.00 96.00 212 VAL A C 1
ATOM 1746 O O . VAL A 1 212 ? -6.828 12.321 1.138 1.00 96.00 212 VAL A O 1
ATOM 1749 N N . HIS A 1 213 ? -8.449 10.993 0.345 1.00 97.25 213 HIS A N 1
ATOM 1750 C CA . HIS A 1 213 ? -7.773 9.756 0.721 1.00 97.25 213 HIS A CA 1
ATOM 1751 C C . HIS A 1 213 ? -6.572 9.496 -0.193 1.00 97.25 213 HIS A C 1
ATOM 1753 O O . HIS A 1 213 ? -6.633 9.742 -1.400 1.00 97.25 213 HIS A O 1
ATOM 1759 N N . TYR A 1 214 ? -5.538 8.871 0.360 1.00 97.00 214 TYR A N 1
ATOM 1760 C CA . TYR A 1 214 ? -4.562 8.127 -0.424 1.00 97.00 214 TYR A CA 1
ATOM 1761 C C . TYR A 1 214 ? -5.280 6.960 -1.097 1.00 97.00 214 TYR A C 1
ATOM 1763 O O . TYR A 1 214 ? -5.792 6.081 -0.408 1.00 97.00 214 TYR A O 1
ATOM 1771 N N . LYS A 1 215 ? -5.358 6.961 -2.426 1.00 96.50 215 LYS A N 1
ATOM 1772 C CA . LYS A 1 215 ? -6.021 5.917 -3.215 1.00 96.50 215 LYS A CA 1
ATOM 1773 C C . LYS A 1 215 ? -4.980 4.886 -3.622 1.00 96.50 215 LYS A C 1
ATOM 1775 O O . LYS A 1 215 ? -4.327 5.039 -4.650 1.00 96.50 215 LYS A O 1
ATOM 1780 N N . MET A 1 216 ? -4.799 3.865 -2.791 1.00 96.25 216 MET A N 1
ATOM 1781 C CA . MET A 1 216 ? -3.773 2.855 -3.017 1.00 96.25 216 MET A CA 1
ATOM 1782 C C . MET A 1 216 ? -4.355 1.676 -3.798 1.00 96.25 216 MET A C 1
ATOM 1784 O O . MET A 1 216 ? -5.394 1.125 -3.432 1.00 96.25 216 MET A O 1
ATOM 1788 N N . LYS A 1 217 ? -3.687 1.281 -4.876 1.00 94.50 217 LYS A N 1
ATOM 1789 C CA . LYS A 1 217 ? -3.987 0.091 -5.668 1.00 94.50 217 LYS A CA 1
ATOM 1790 C C . LYS A 1 217 ? -3.171 -1.079 -5.157 1.00 94.50 217 LYS A C 1
ATOM 1792 O O . LYS A 1 217 ? -2.013 -0.904 -4.795 1.00 94.50 217 LYS A O 1
ATOM 1797 N N . LYS A 1 218 ? -3.760 -2.271 -5.157 1.00 94.69 218 LYS A N 1
ATOM 1798 C CA . LYS A 1 218 ? -3.017 -3.500 -4.898 1.00 94.69 218 LYS A CA 1
ATOM 1799 C C . LYS A 1 218 ? -1.971 -3.697 -5.988 1.00 94.69 218 LYS A C 1
ATOM 1801 O O . LYS A 1 218 ? -2.301 -3.613 -7.171 1.00 94.69 218 LYS A O 1
ATOM 1806 N N . VAL A 1 219 ? -0.734 -3.931 -5.584 1.00 94.12 219 VAL A N 1
ATOM 1807 C CA . VAL A 1 219 ? 0.432 -4.068 -6.457 1.00 94.12 219 VAL A CA 1
ATOM 1808 C C . VAL A 1 219 ? 0.338 -5.366 -7.241 1.00 94.12 219 VAL A C 1
ATOM 1810 O O . VAL A 1 219 ? 0.102 -6.425 -6.658 1.00 94.12 219 VAL A O 1
ATOM 1813 N N . ASN A 1 220 ? 0.581 -5.297 -8.552 1.00 93.06 220 ASN A N 1
ATOM 1814 C CA . ASN A 1 220 ? 0.769 -6.500 -9.350 1.00 93.06 220 ASN A CA 1
ATOM 1815 C C . ASN A 1 220 ? 2.256 -6.746 -9.548 1.00 93.06 220 ASN A C 1
ATOM 1817 O O . ASN A 1 220 ? 3.051 -5.850 -9.841 1.00 93.06 220 ASN A O 1
ATOM 1821 N N . TYR A 1 221 ? 2.616 -8.011 -9.415 1.00 94.12 221 TYR A N 1
ATOM 1822 C CA . TYR A 1 221 ? 3.946 -8.491 -9.713 1.00 94.12 221 TYR A CA 1
ATOM 1823 C C . TYR A 1 221 ? 3.959 -9.162 -11.069 1.00 94.12 221 TYR A C 1
ATOM 1825 O O . TYR A 1 221 ? 2.985 -9.793 -11.470 1.00 94.12 221 TYR A O 1
ATOM 1833 N N . PHE A 1 222 ? 5.096 -9.070 -11.743 1.00 95.19 222 PHE A N 1
ATOM 1834 C CA . PHE A 1 222 ? 5.307 -9.688 -13.034 1.00 95.19 222 PHE A CA 1
ATOM 1835 C C . PHE A 1 222 ? 6.605 -10.472 -13.019 1.00 95.19 222 PHE A C 1
ATOM 1837 O O . PHE A 1 222 ? 7.620 -9.998 -12.508 1.00 95.19 222 PHE A O 1
ATOM 1844 N N . ARG A 1 223 ? 6.577 -11.673 -13.590 1.00 96.06 223 ARG A N 1
ATOM 1845 C CA . ARG A 1 223 ? 7.751 -12.517 -13.784 1.00 96.06 223 ARG A CA 1
ATOM 1846 C C . ARG A 1 223 ? 8.059 -12.616 -15.262 1.00 96.06 223 ARG A C 1
ATOM 1848 O O . ARG A 1 223 ? 7.161 -12.815 -16.073 1.00 96.06 223 ARG A O 1
ATOM 1855 N N . GLY A 1 224 ? 9.330 -12.521 -15.604 1.00 95.62 224 GLY A N 1
ATOM 1856 C CA . GLY A 1 224 ? 9.722 -12.471 -16.995 1.00 95.62 224 GLY A CA 1
ATOM 1857 C C . GLY A 1 224 ? 11.177 -12.786 -17.237 1.00 95.62 224 GLY A C 1
ATOM 1858 O O . GLY A 1 224 ? 11.883 -13.351 -16.394 1.00 95.62 224 GLY A O 1
ATOM 1859 N N . TRP A 1 225 ?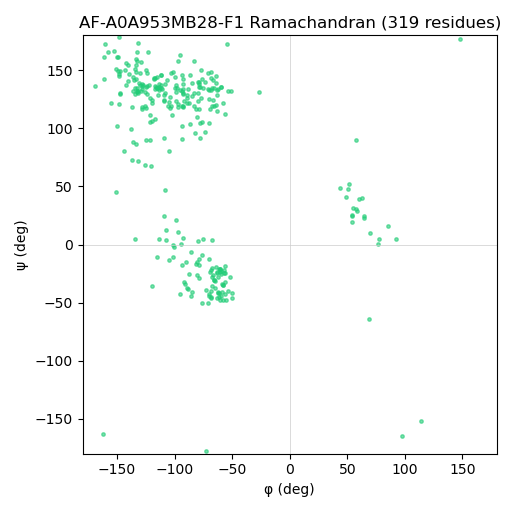 11.606 -12.396 -18.421 1.00 95.31 225 TRP A N 1
ATOM 1860 C CA . TRP A 1 225 ? 12.987 -12.446 -18.851 1.00 95.31 225 TRP A CA 1
ATOM 1861 C C . TRP A 1 225 ? 13.357 -11.115 -19.497 1.00 95.31 225 TRP A C 1
ATOM 1863 O O . TRP A 1 225 ? 12.506 -10.387 -20.010 1.00 95.31 225 TRP A O 1
ATOM 1873 N N . LEU A 1 226 ? 14.646 -10.805 -19.469 1.00 94.38 226 LEU A N 1
ATOM 1874 C CA . LEU A 1 226 ? 15.215 -9.682 -20.195 1.00 94.38 226 LEU A CA 1
ATOM 1875 C C . LEU A 1 226 ? 16.552 -10.080 -20.806 1.00 94.38 226 LEU A C 1
ATOM 1877 O O . LEU A 1 226 ? 17.301 -10.889 -20.260 1.00 94.38 226 LEU A O 1
ATOM 1881 N N . GLU A 1 227 ? 16.834 -9.512 -21.960 1.00 93.94 227 GLU A N 1
ATOM 1882 C CA . GLU A 1 227 ? 18.048 -9.690 -22.732 1.00 93.94 227 GLU A CA 1
ATOM 1883 C C . GLU A 1 227 ? 18.542 -8.308 -23.139 1.00 93.94 227 GLU A C 1
ATOM 1885 O O . GLU A 1 227 ? 17.762 -7.506 -23.641 1.00 93.94 227 GLU A O 1
ATOM 1890 N N . TYR A 1 228 ? 19.815 -8.003 -22.928 1.00 91.19 228 TYR A N 1
ATOM 1891 C CA . TYR A 1 228 ? 20.391 -6.738 -23.375 1.00 91.19 228 TYR A CA 1
ATOM 1892 C C . TYR A 1 228 ? 21.867 -6.888 -23.726 1.00 91.19 228 TYR A C 1
ATOM 1894 O O . TYR A 1 228 ? 22.523 -7.850 -23.324 1.00 91.19 228 TYR A O 1
ATOM 1902 N N . VAL A 1 229 ? 22.397 -5.939 -24.490 1.00 89.56 229 VAL A N 1
ATOM 1903 C CA . VAL A 1 229 ? 23.822 -5.870 -24.823 1.00 89.56 229 VAL A CA 1
ATOM 1904 C C . VAL A 1 229 ? 24.552 -5.081 -23.739 1.00 89.56 229 VAL A C 1
ATOM 1906 O O . VAL A 1 229 ? 24.221 -3.932 -23.461 1.00 89.56 229 VAL A O 1
ATOM 1909 N N . ASP A 1 230 ? 25.543 -5.706 -23.110 1.00 84.56 230 ASP A N 1
ATOM 1910 C CA . ASP A 1 230 ? 26.423 -5.056 -22.142 1.00 84.56 230 ASP A CA 1
ATOM 1911 C C . ASP A 1 230 ? 27.276 -3.987 -22.853 1.00 84.56 230 ASP A C 1
ATOM 1913 O O . ASP A 1 230 ? 28.051 -4.338 -23.747 1.00 84.56 230 ASP A O 1
ATOM 1917 N N . PRO A 1 231 ? 27.182 -2.699 -22.474 1.00 79.62 231 PRO A N 1
ATOM 1918 C CA . PRO A 1 231 ? 27.912 -1.626 -23.144 1.00 79.62 231 PRO A CA 1
ATOM 1919 C C . PRO A 1 231 ? 29.433 -1.709 -22.942 1.00 79.62 231 PRO A C 1
ATOM 1921 O O . PRO A 1 231 ? 30.178 -1.123 -23.722 1.00 79.62 231 PRO A O 1
ATOM 1924 N N . VAL A 1 232 ? 29.910 -2.426 -21.917 1.00 81.56 232 VAL A N 1
ATOM 1925 C CA . VAL A 1 232 ? 31.341 -2.590 -21.622 1.00 81.56 232 VAL A CA 1
ATOM 1926 C C . VAL A 1 232 ? 31.931 -3.742 -22.427 1.00 81.56 232 VAL A C 1
ATOM 1928 O O . VAL A 1 232 ? 33.021 -3.624 -22.985 1.00 81.56 232 VAL A O 1
ATOM 1931 N N . THR A 1 233 ? 31.226 -4.873 -22.486 1.00 86.12 233 THR A N 1
ATOM 1932 C CA . THR A 1 233 ? 31.755 -6.101 -23.106 1.00 86.12 233 THR A CA 1
ATOM 1933 C C . THR A 1 233 ? 31.230 -6.363 -24.516 1.00 86.12 233 THR A C 1
ATOM 1935 O O . THR A 1 233 ? 31.748 -7.250 -25.198 1.00 86.12 233 THR A O 1
ATOM 1938 N N . ASN A 1 234 ? 30.212 -5.618 -24.955 1.00 87.19 234 ASN A N 1
ATOM 1939 C CA . ASN A 1 234 ? 29.451 -5.831 -26.189 1.00 87.19 234 ASN A CA 1
ATOM 1940 C C . ASN A 1 234 ? 28.870 -7.254 -26.314 1.00 87.19 234 ASN A C 1
ATOM 1942 O O . ASN A 1 234 ? 28.650 -7.765 -27.414 1.00 87.19 234 ASN A O 1
ATOM 1946 N N . LYS A 1 235 ? 28.659 -7.933 -25.180 1.00 89.56 235 LYS A N 1
ATOM 1947 C CA . LYS A 1 235 ? 28.062 -9.268 -25.123 1.00 89.56 235 LYS A CA 1
ATOM 1948 C C . LYS A 1 235 ? 26.592 -9.170 -24.765 1.00 89.56 235 LYS A C 1
ATOM 1950 O O . LYS A 1 235 ? 26.198 -8.372 -23.920 1.00 89.56 235 LYS A O 1
ATOM 1955 N N . THR A 1 236 ? 25.795 -10.049 -25.353 1.00 91.25 236 THR A N 1
ATOM 1956 C CA . THR A 1 236 ? 24.408 -10.246 -24.942 1.00 91.25 236 THR A CA 1
ATOM 1957 C C . THR A 1 236 ? 24.360 -10.924 -23.575 1.00 91.25 236 THR A C 1
ATOM 1959 O O . THR A 1 236 ? 24.928 -12.001 -23.384 1.00 91.25 236 THR A O 1
ATOM 1962 N N . ILE A 1 237 ? 23.657 -10.303 -22.634 1.00 89.94 237 ILE A N 1
ATOM 1963 C CA . ILE A 1 237 ? 23.334 -10.849 -21.320 1.00 89.94 237 ILE A CA 1
ATOM 1964 C C . ILE A 1 237 ? 21.848 -11.162 -21.303 1.00 89.94 237 ILE A C 1
ATOM 1966 O O . ILE A 1 237 ? 21.026 -10.297 -21.591 1.00 89.94 237 ILE A O 1
ATOM 1970 N N . ARG A 1 238 ? 21.507 -12.387 -20.909 1.00 92.19 238 ARG A N 1
ATOM 1971 C CA . ARG A 1 238 ? 20.130 -12.810 -20.664 1.00 92.19 238 ARG A CA 1
ATOM 1972 C C . ARG A 1 238 ? 19.930 -13.073 -19.178 1.00 92.19 238 ARG A C 1
ATOM 1974 O O . ARG A 1 238 ? 20.753 -13.729 -18.542 1.00 92.19 238 ARG A O 1
ATOM 1981 N N . ARG A 1 239 ? 18.826 -12.572 -18.632 1.00 90.88 239 ARG A N 1
ATOM 1982 C CA . ARG A 1 239 ? 18.360 -12.862 -17.278 1.00 90.88 239 ARG A CA 1
ATOM 1983 C C . ARG A 1 239 ? 16.937 -13.386 -17.346 1.00 90.88 239 ARG A C 1
ATOM 1985 O O . ARG A 1 239 ? 16.028 -12.674 -17.761 1.00 90.88 239 ARG A O 1
ATOM 1992 N N . ASP A 1 240 ? 16.756 -14.624 -16.918 1.00 93.12 240 ASP A N 1
ATOM 1993 C CA . ASP A 1 240 ? 15.444 -15.244 -16.761 1.00 93.12 240 ASP A CA 1
ATOM 1994 C C . ASP A 1 240 ? 14.951 -15.101 -15.312 1.00 93.12 240 ASP A C 1
ATOM 1996 O O . ASP A 1 240 ? 15.728 -14.840 -14.393 1.00 93.12 240 ASP A O 1
ATOM 2000 N N . SER A 1 241 ? 13.650 -15.308 -15.090 1.00 91.88 241 SER A N 1
ATOM 2001 C CA . SER A 1 241 ? 13.010 -15.203 -13.768 1.00 91.88 241 SER A CA 1
ATOM 2002 C C . SER A 1 241 ? 13.155 -13.838 -13.086 1.00 91.88 241 SER A C 1
ATOM 2004 O O . SER A 1 241 ? 13.124 -13.759 -11.857 1.00 91.88 241 SER A O 1
ATOM 2006 N N . VAL A 1 242 ? 13.265 -12.761 -13.862 1.00 92.38 242 VAL A N 1
ATOM 2007 C CA . VAL A 1 242 ? 13.255 -11.399 -13.323 1.00 92.38 242 VAL A CA 1
ATOM 2008 C C . VAL A 1 242 ? 11.865 -11.102 -12.786 1.00 92.38 242 VAL A C 1
ATOM 2010 O O . VAL A 1 242 ? 10.872 -11.393 -13.453 1.00 92.38 242 VAL A O 1
ATOM 2013 N N . ILE A 1 243 ? 11.800 -10.548 -11.576 1.00 92.81 243 ILE A N 1
ATOM 2014 C CA . ILE A 1 243 ? 10.545 -10.106 -10.978 1.00 92.81 243 ILE A CA 1
ATOM 2015 C C . ILE A 1 243 ? 10.571 -8.591 -10.828 1.00 92.81 243 ILE A C 1
ATOM 2017 O O . ILE A 1 243 ? 11.500 -8.040 -10.236 1.00 92.81 243 ILE A O 1
ATOM 2021 N N . ILE A 1 244 ? 9.521 -7.958 -11.335 1.00 93.38 244 ILE A N 1
ATOM 2022 C CA . ILE A 1 244 ? 9.262 -6.520 -11.282 1.00 93.38 244 ILE A CA 1
ATOM 2023 C C . ILE A 1 244 ? 7.808 -6.301 -10.836 1.00 93.38 244 ILE A C 1
ATOM 2025 O O . ILE A 1 244 ? 7.016 -7.244 -10.801 1.00 93.38 244 ILE A O 1
ATOM 2029 N N . ASN A 1 245 ? 7.455 -5.084 -10.444 1.00 93.69 245 ASN A N 1
ATOM 2030 C CA . ASN A 1 245 ? 6.092 -4.702 -10.085 1.00 93.69 245 ASN A CA 1
ATOM 2031 C C . ASN A 1 245 ? 5.698 -3.401 -10.787 1.00 93.69 245 ASN A C 1
ATOM 2033 O O . ASN A 1 245 ? 6.521 -2.766 -11.442 1.00 93.69 245 ASN A O 1
ATOM 2037 N N . ASP A 1 246 ? 4.435 -3.020 -10.651 1.00 93.19 246 ASP A N 1
ATOM 2038 C CA . ASP A 1 246 ? 3.846 -1.857 -11.314 1.00 93.19 246 ASP A CA 1
ATOM 2039 C C . ASP A 1 246 ? 3.753 -0.594 -10.452 1.00 93.19 246 ASP A C 1
ATOM 2041 O O . ASP A 1 246 ? 3.015 0.333 -10.788 1.00 93.19 246 ASP A O 1
ATOM 2045 N N . LYS A 1 247 ? 4.560 -0.514 -9.392 1.00 90.81 247 LYS A N 1
ATOM 2046 C CA . LYS A 1 247 ? 4.630 0.651 -8.496 1.00 90.81 247 LYS A CA 1
ATOM 2047 C C . LYS A 1 247 ? 5.382 1.849 -9.082 1.00 90.81 247 LYS A C 1
ATOM 2049 O O . LYS A 1 247 ? 5.694 2.800 -8.367 1.00 90.81 247 LYS A O 1
ATOM 2054 N N . GLY A 1 248 ? 5.807 1.763 -10.345 1.00 85.88 248 GLY A N 1
ATOM 2055 C CA . GLY A 1 248 ? 6.637 2.786 -10.977 1.00 85.88 248 GLY A CA 1
ATOM 2056 C C . GLY A 1 248 ? 8.027 2.940 -10.355 1.00 85.88 248 GLY A C 1
ATOM 2057 O O . GLY A 1 248 ? 8.649 3.990 -10.513 1.00 85.88 248 GLY A O 1
ATOM 2058 N N . ILE A 1 249 ? 8.526 1.903 -9.675 1.00 86.12 249 ILE A N 1
ATOM 2059 C CA . ILE A 1 249 ? 9.895 1.841 -9.151 1.00 86.12 249 ILE A CA 1
ATOM 2060 C C . ILE A 1 249 ? 10.829 1.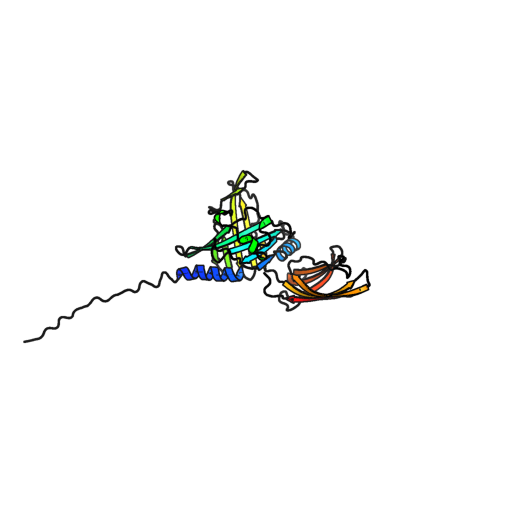334 -10.257 1.00 86.12 249 ILE A C 1
ATOM 2062 O O . ILE A 1 249 ? 10.489 0.414 -11.002 1.00 86.12 249 ILE A O 1
ATOM 2066 N N . THR A 1 250 ? 12.011 1.937 -10.362 1.00 86.62 250 THR A N 1
ATOM 2067 C CA . THR A 1 250 ? 13.051 1.532 -11.310 1.00 86.62 250 THR A CA 1
ATOM 2068 C C . THR A 1 250 ? 13.807 0.304 -10.816 1.00 86.62 250 THR A C 1
ATOM 2070 O O . THR A 1 250 ? 14.222 0.236 -9.660 1.00 86.62 250 THR A O 1
ATOM 2073 N N . GLN A 1 251 ? 14.033 -0.646 -11.713 1.00 85.25 251 GLN A N 1
ATOM 2074 C CA . GLN A 1 251 ? 14.903 -1.792 -11.518 1.00 85.25 251 GLN A CA 1
ATOM 2075 C C . GLN A 1 251 ? 16.194 -1.588 -12.308 1.00 85.25 251 GLN A C 1
ATOM 2077 O O . GLN A 1 251 ? 16.168 -1.486 -13.537 1.00 85.25 251 GLN A O 1
ATOM 2082 N N . ASP A 1 252 ? 17.315 -1.560 -11.591 1.00 85.06 252 ASP A N 1
ATOM 2083 C CA . ASP A 1 252 ? 18.643 -1.488 -12.192 1.00 85.06 252 ASP A CA 1
ATOM 2084 C C . ASP A 1 252 ? 18.946 -2.744 -13.014 1.00 85.06 252 ASP A C 1
ATOM 2086 O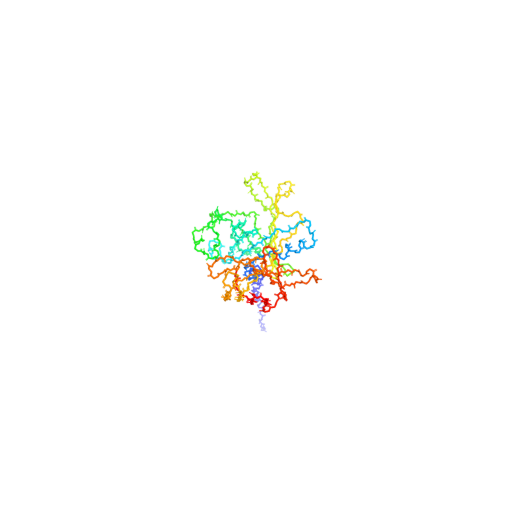 O . ASP A 1 252 ? 18.658 -3.878 -12.610 1.00 85.06 252 ASP A O 1
ATOM 2090 N N . LEU A 1 253 ? 19.563 -2.535 -14.175 1.00 81.12 253 LEU A N 1
ATOM 2091 C CA . LEU A 1 253 ? 20.197 -3.596 -14.946 1.00 81.12 253 LEU A CA 1
ATOM 2092 C C . LEU A 1 253 ? 21.674 -3.656 -14.556 1.00 81.12 253 LEU A C 1
ATOM 2094 O O . LEU A 1 253 ? 22.274 -2.630 -14.275 1.00 81.12 253 LEU A O 1
ATOM 2098 N N . PHE A 1 254 ? 22.279 -4.843 -14.544 1.00 80.88 254 PHE A N 1
ATOM 2099 C CA . PHE A 1 254 ? 23.661 -5.019 -14.076 1.00 80.88 254 PHE A CA 1
ATOM 2100 C C . PHE A 1 254 ? 24.495 -5.794 -15.088 1.00 80.88 254 PHE A C 1
ATOM 2102 O O . PHE A 1 254 ? 24.071 -6.875 -15.493 1.00 80.88 254 PHE A O 1
ATOM 2109 N N . SER A 1 255 ? 25.691 -5.309 -15.418 1.00 73.62 255 SER A N 1
ATOM 2110 C CA . SER A 1 255 ? 26.656 -5.935 -16.328 1.00 73.62 255 SER A CA 1
ATOM 2111 C C . SER A 1 255 ? 27.007 -7.379 -15.937 1.00 73.62 255 SER A C 1
ATOM 2113 O O . SER A 1 255 ? 26.667 -7.871 -14.854 1.00 73.62 255 SER A O 1
ATOM 2115 N N . ALA A 1 256 ? 27.760 -8.067 -16.801 1.00 68.62 256 ALA A N 1
ATOM 2116 C CA . ALA A 1 256 ? 28.265 -9.408 -16.494 1.00 68.62 256 ALA A CA 1
ATOM 2117 C C . ALA A 1 256 ? 29.223 -9.415 -15.286 1.00 68.62 256 ALA A C 1
ATOM 2119 O O . ALA A 1 256 ? 29.373 -10.444 -14.629 1.00 68.62 256 ALA A O 1
ATOM 2120 N N . THR A 1 257 ? 29.858 -8.277 -14.992 1.00 72.06 257 THR A N 1
ATOM 2121 C CA . THR A 1 257 ? 30.755 -8.076 -13.844 1.00 72.06 257 THR A CA 1
ATOM 2122 C C . THR A 1 257 ? 30.017 -7.677 -12.566 1.00 72.06 257 THR A C 1
ATOM 2124 O O . THR A 1 257 ? 30.628 -7.665 -11.502 1.00 72.06 257 THR A O 1
ATOM 2127 N N . GLY A 1 258 ? 28.705 -7.422 -12.643 1.00 72.56 258 GLY A N 1
ATOM 2128 C CA . GLY A 1 258 ? 27.869 -7.035 -11.505 1.00 72.56 258 GLY A CA 1
ATOM 2129 C C . GLY A 1 258 ? 27.741 -5.525 -11.291 1.00 72.56 258 GLY A C 1
ATOM 2130 O O . GLY A 1 258 ? 27.102 -5.117 -10.326 1.00 72.56 258 GLY A O 1
ATOM 2131 N N . ASP A 1 259 ? 28.294 -4.705 -12.184 1.00 77.75 259 ASP A N 1
ATOM 2132 C CA . ASP A 1 259 ? 28.196 -3.245 -12.117 1.00 77.75 259 ASP A CA 1
ATOM 2133 C C . ASP A 1 259 ? 26.834 -2.775 -12.635 1.00 77.75 259 ASP A C 1
ATOM 2135 O O . ASP A 1 259 ? 26.334 -3.303 -13.629 1.00 77.75 259 ASP A O 1
ATOM 2139 N N . SER A 1 260 ? 26.226 -1.778 -11.988 1.00 76.75 260 SER A N 1
ATOM 2140 C CA . SER A 1 260 ? 24.969 -1.199 -12.478 1.00 76.75 260 SER A CA 1
ATOM 2141 C C . SER A 1 260 ? 25.185 -0.546 -13.846 1.00 76.75 260 SER A C 1
ATOM 2143 O O . SER A 1 260 ? 26.158 0.177 -14.072 1.00 76.75 260 SER A O 1
ATOM 2145 N N . LEU A 1 261 ? 24.285 -0.835 -14.777 1.00 77.81 261 LEU A N 1
ATOM 2146 C CA . LEU A 1 261 ? 24.261 -0.248 -16.105 1.00 77.81 261 LEU A CA 1
ATOM 2147 C C . LEU A 1 261 ? 23.551 1.101 -16.061 1.00 77.81 261 LEU A C 1
ATOM 2149 O O . LEU A 1 261 ? 22.688 1.353 -15.227 1.00 77.81 261 LEU A O 1
ATOM 2153 N N . LEU A 1 262 ? 23.838 1.946 -17.052 1.00 77.19 262 LEU A N 1
ATOM 2154 C CA . LEU A 1 262 ? 23.153 3.230 -17.248 1.00 77.19 262 LEU A CA 1
ATOM 2155 C C . LEU A 1 262 ? 21.675 3.092 -17.659 1.00 77.19 262 LEU A C 1
ATOM 2157 O O . LEU A 1 262 ? 21.042 4.105 -17.957 1.00 77.19 262 LEU A O 1
ATOM 2161 N N . TYR A 1 263 ? 21.148 1.867 -17.720 1.00 84.88 263 TYR A N 1
ATOM 2162 C CA . TYR A 1 263 ? 19.780 1.566 -18.114 1.00 84.88 263 TYR A CA 1
ATOM 2163 C C . TYR A 1 263 ? 19.017 0.926 -16.959 1.00 84.88 263 TYR A C 1
ATOM 2165 O O . TYR A 1 263 ? 19.504 0.003 -16.305 1.00 84.88 263 TYR A O 1
ATOM 2173 N N . GLN A 1 264 ? 17.787 1.383 -16.770 1.00 90.38 264 GLN A N 1
ATOM 2174 C CA . GLN A 1 264 ? 16.844 0.860 -15.794 1.00 90.38 264 GLN A CA 1
ATOM 2175 C C . GLN A 1 264 ? 15.545 0.475 -16.497 1.00 90.38 264 GLN A C 1
ATOM 2177 O O . GLN A 1 264 ? 15.165 1.089 -17.496 1.00 90.38 264 GLN A O 1
ATOM 2182 N N . LEU A 1 265 ? 14.846 -0.516 -15.953 1.00 92.62 265 LEU A N 1
ATOM 2183 C CA . LEU A 1 265 ? 13.492 -0.867 -16.373 1.00 92.62 265 LEU A CA 1
ATOM 2184 C C . LEU A 1 265 ? 12.484 -0.420 -15.328 1.00 92.62 265 LEU A C 1
ATOM 2186 O O . LEU A 1 265 ? 12.716 -0.553 -14.131 1.00 92.62 265 LEU A O 1
ATOM 2190 N N . LYS A 1 266 ? 11.335 0.068 -15.776 1.00 94.44 266 LYS A N 1
ATOM 2191 C CA . LYS A 1 266 ? 10.220 0.425 -14.899 1.00 94.44 266 LYS A CA 1
ATOM 2192 C C . LYS A 1 266 ? 8.930 -0.092 -15.507 1.00 94.44 266 LYS A C 1
ATOM 2194 O O . LYS A 1 266 ? 8.674 0.152 -16.683 1.00 94.44 266 LYS A O 1
ATOM 2199 N N . ILE A 1 267 ? 8.115 -0.764 -14.699 1.00 95.31 267 ILE A N 1
ATOM 2200 C CA . ILE A 1 267 ? 6.717 -1.043 -15.030 1.00 95.31 267 ILE A CA 1
ATOM 2201 C C . ILE A 1 267 ? 5.834 -0.174 -14.138 1.00 95.31 267 ILE A C 1
ATOM 2203 O O . ILE A 1 267 ? 6.126 0.031 -12.959 1.00 95.31 267 ILE A O 1
ATOM 2207 N N . SER A 1 268 ? 4.778 0.394 -14.713 1.00 94.25 268 SER A N 1
ATOM 2208 C CA . SER A 1 268 ? 3.836 1.238 -13.977 1.00 94.25 268 SER A CA 1
ATOM 2209 C C . SER A 1 268 ? 2.420 1.153 -14.525 1.00 94.25 268 SER A C 1
ATOM 2211 O O . SER A 1 268 ? 2.226 1.066 -15.739 1.00 94.25 268 SER A O 1
ATOM 2213 N N . ARG A 1 269 ? 1.432 1.237 -13.628 1.00 91.56 269 ARG A N 1
ATOM 2214 C CA . ARG A 1 269 ? 0.054 1.603 -13.982 1.00 91.56 269 ARG A CA 1
ATOM 2215 C C . ARG A 1 269 ? -0.100 3.120 -13.903 1.00 91.56 269 ARG A C 1
ATOM 2217 O O . ARG A 1 269 ? 0.238 3.722 -12.887 1.00 91.56 269 ARG A O 1
ATOM 2224 N N . GLN A 1 270 ? -0.579 3.738 -14.978 1.00 88.31 270 GLN A N 1
ATOM 2225 C CA . GLN A 1 270 ? -0.785 5.189 -15.040 1.00 88.31 270 GLN A CA 1
ATOM 2226 C C . GLN A 1 270 ? -1.806 5.577 -16.113 1.00 88.31 270 GLN A C 1
ATOM 2228 O O . GLN A 1 270 ? -2.132 4.777 -16.993 1.00 88.31 270 GLN A O 1
ATOM 2233 N N . LEU A 1 271 ? -2.285 6.822 -16.066 1.00 85.81 271 LEU A N 1
ATOM 2234 C CA . LEU A 1 271 ? -3.059 7.405 -17.159 1.00 85.81 271 LEU A CA 1
ATOM 2235 C C . LEU A 1 271 ? -2.151 7.783 -18.332 1.00 85.81 271 LEU A C 1
ATOM 2237 O O . LEU A 1 271 ? -1.109 8.416 -18.167 1.00 85.81 271 LEU A O 1
ATOM 2241 N N . SER A 1 272 ? -2.586 7.437 -19.540 1.00 80.88 272 SER A N 1
ATOM 2242 C CA . SER A 1 272 ? -2.021 7.960 -20.779 1.00 80.88 272 SER A CA 1
ATOM 2243 C C . SER A 1 272 ? -2.322 9.455 -20.884 1.00 80.88 272 SER A C 1
ATOM 2245 O O . SER A 1 272 ? -3.485 9.862 -20.873 1.00 80.88 272 SER A O 1
ATOM 2247 N N . SER A 1 273 ? -1.280 10.271 -21.049 1.00 75.25 273 SER A N 1
ATOM 2248 C CA . SER A 1 273 ? -1.400 11.724 -21.231 1.00 75.25 273 SER A CA 1
ATOM 2249 C C . SER A 1 273 ? -2.203 12.117 -22.475 1.00 75.25 273 SER A C 1
ATOM 2251 O O . SER A 1 273 ? -2.747 13.214 -22.527 1.00 75.25 273 SER A O 1
ATOM 2253 N N . GLU A 1 274 ? -2.278 11.238 -23.476 1.00 80.19 274 GLU A N 1
ATOM 2254 C CA . GLU A 1 274 ? -2.955 11.508 -24.749 1.00 80.19 274 GLU A CA 1
ATOM 2255 C C . GLU A 1 274 ? -4.442 11.149 -24.713 1.00 80.19 274 GLU A C 1
ATOM 2257 O O . GLU A 1 274 ? -5.268 11.852 -25.290 1.00 80.19 274 GLU A O 1
ATOM 2262 N N . SER A 1 275 ? -4.793 10.048 -24.045 1.00 80.25 275 SER A N 1
ATOM 2263 C CA . SER A 1 275 ? -6.143 9.467 -24.111 1.00 80.25 275 SER A CA 1
ATOM 2264 C C . SER A 1 275 ? -6.898 9.490 -22.784 1.00 80.25 275 SER A C 1
ATOM 2266 O O . SER A 1 275 ? -8.090 9.190 -22.762 1.00 80.25 275 SER A O 1
ATOM 2268 N N . SER A 1 276 ? -6.226 9.818 -21.674 1.00 80.88 276 SER A N 1
ATOM 2269 C CA . SER A 1 276 ? -6.754 9.659 -20.309 1.00 80.88 276 SER A CA 1
ATOM 2270 C C . SER A 1 276 ? -7.237 8.233 -20.000 1.00 80.88 276 SER A C 1
ATOM 2272 O O . SER A 1 276 ? -8.017 8.023 -19.074 1.00 80.88 276 SER A O 1
ATOM 2274 N N . GLN A 1 277 ? -6.786 7.243 -20.777 1.00 87.12 277 GLN A N 1
ATOM 2275 C CA . GLN A 1 277 ? -7.023 5.826 -20.520 1.00 87.12 277 GLN A CA 1
ATOM 2276 C C . GLN A 1 277 ? -5.946 5.282 -19.591 1.00 87.12 277 GLN A C 1
ATOM 2278 O O . GLN A 1 277 ? -4.784 5.688 -19.668 1.00 87.12 277 GLN A O 1
ATOM 2283 N N . LYS A 1 278 ? -6.323 4.334 -18.735 1.00 89.62 278 LYS A N 1
ATOM 2284 C CA . LYS A 1 278 ? -5.367 3.602 -17.902 1.00 89.62 278 LYS A CA 1
ATOM 2285 C C . LYS A 1 278 ? -4.558 2.657 -18.776 1.00 89.62 278 LYS A C 1
ATOM 2287 O O . LYS A 1 278 ? -5.124 1.938 -19.593 1.00 89.62 278 LYS A O 1
ATOM 2292 N N . VAL A 1 279 ? -3.247 2.645 -18.576 1.00 93.69 279 VAL A N 1
ATOM 2293 C CA . VAL A 1 279 ? -2.322 1.770 -19.293 1.00 93.69 279 VAL A CA 1
ATOM 2294 C C . VAL A 1 279 ? -1.344 1.119 -18.325 1.00 93.69 279 VAL A C 1
ATOM 2296 O O . VAL A 1 279 ? -0.959 1.714 -17.314 1.00 93.69 279 VAL A O 1
ATOM 2299 N N . LEU A 1 280 ? -0.913 -0.096 -18.658 1.00 95.31 280 LEU A N 1
ATOM 2300 C CA . LEU A 1 280 ? 0.311 -0.673 -18.116 1.00 95.31 280 LEU A CA 1
ATOM 2301 C C . LEU A 1 280 ? 1.454 -0.277 -19.042 1.00 95.31 280 LEU A C 1
ATOM 2303 O O . LEU A 1 280 ? 1.415 -0.566 -20.237 1.00 95.31 280 LEU A O 1
ATOM 2307 N N . ARG A 1 281 ? 2.461 0.401 -18.500 1.00 95.19 281 ARG A N 1
ATOM 2308 C CA . ARG A 1 281 ? 3.595 0.922 -19.264 1.00 95.19 281 ARG A CA 1
ATOM 2309 C C . ARG A 1 281 ? 4.885 0.263 -18.817 1.00 95.19 281 ARG A C 1
ATOM 2311 O O . ARG A 1 281 ? 5.131 0.174 -17.617 1.00 95.19 281 ARG A O 1
ATOM 2318 N N . ILE A 1 282 ? 5.709 -0.134 -19.781 1.00 96.00 282 ILE A N 1
ATOM 2319 C CA . ILE A 1 282 ? 7.106 -0.512 -19.579 1.00 96.00 282 ILE A CA 1
ATOM 2320 C C . ILE A 1 282 ? 7.992 0.588 -20.160 1.00 96.00 282 ILE A C 1
ATOM 2322 O O . ILE A 1 282 ? 7.779 1.047 -21.283 1.00 96.00 282 ILE A O 1
ATOM 2326 N N . GLU A 1 283 ? 8.966 1.038 -19.380 1.00 95.00 283 GLU A N 1
ATOM 2327 C CA . GLU A 1 283 ? 9.875 2.126 -19.733 1.00 95.00 283 GLU A CA 1
ATOM 2328 C C . GLU A 1 283 ? 11.322 1.672 -19.557 1.00 95.00 283 GLU A C 1
ATOM 2330 O O . GLU A 1 283 ? 11.664 1.043 -18.552 1.00 95.00 283 GLU A O 1
ATOM 2335 N N . VAL A 1 284 ? 12.163 2.034 -20.524 1.00 93.56 284 VAL A N 1
ATOM 2336 C CA . VAL A 1 284 ? 13.620 1.981 -20.404 1.00 93.56 284 VAL A CA 1
ATOM 2337 C C . VAL A 1 284 ? 14.088 3.387 -20.063 1.00 93.56 284 VAL A C 1
ATOM 2339 O O . VAL A 1 284 ? 13.784 4.344 -20.778 1.00 93.56 284 VAL A O 1
ATOM 2342 N N . ILE A 1 285 ? 14.806 3.517 -18.955 1.00 92.00 285 ILE A N 1
ATOM 2343 C CA . ILE A 1 285 ? 15.258 4.798 -18.414 1.00 92.00 285 ILE A CA 1
ATOM 2344 C C . ILE A 1 285 ? 16.778 4.846 -18.466 1.00 92.00 285 ILE A C 1
ATOM 2346 O O . ILE A 1 285 ? 17.439 3.892 -18.065 1.00 92.00 285 ILE A O 1
ATOM 2350 N N . SER A 1 286 ? 17.331 5.968 -18.923 1.00 87.81 286 SER A N 1
ATOM 2351 C CA . SER A 1 286 ? 18.754 6.275 -18.813 1.00 87.81 286 SER A CA 1
ATOM 2352 C C . SER A 1 286 ? 18.956 7.687 -18.292 1.00 87.81 286 SER A C 1
ATOM 2354 O O . SER A 1 286 ? 18.290 8.616 -18.743 1.00 87.81 286 SER A O 1
ATOM 2356 N N . SER A 1 287 ? 19.873 7.863 -17.336 1.00 83.31 287 SER A N 1
ATOM 2357 C CA . SER A 1 287 ? 20.190 9.176 -16.744 1.00 83.31 287 SER A CA 1
ATOM 2358 C C . SER A 1 287 ? 18.939 9.963 -16.310 1.00 83.31 287 SER A C 1
ATOM 2360 O O . SER A 1 287 ? 18.838 11.167 -16.537 1.00 83.31 287 SER A O 1
ATOM 2362 N N . SER A 1 288 ? 17.967 9.262 -15.714 1.00 80.31 288 SER A N 1
ATOM 2363 C CA . SER A 1 288 ? 16.673 9.800 -15.255 1.00 80.31 288 SER A CA 1
ATOM 2364 C C . SER A 1 288 ? 15.682 10.231 -16.349 1.00 80.31 288 SER A C 1
ATOM 2366 O O . SER A 1 288 ? 14.648 10.812 -16.023 1.00 80.31 288 SER A O 1
ATOM 2368 N N . ALA A 1 289 ? 15.944 9.928 -17.622 1.00 87.62 289 ALA A N 1
ATOM 2369 C CA . ALA A 1 289 ? 15.017 10.157 -18.727 1.00 87.62 289 ALA A CA 1
ATOM 2370 C C . ALA A 1 289 ? 14.530 8.833 -19.329 1.00 87.62 289 ALA A C 1
ATOM 2372 O O . ALA A 1 289 ? 15.317 7.908 -19.537 1.00 87.62 289 ALA A O 1
ATOM 2373 N N . THR A 1 290 ? 13.236 8.746 -19.639 1.00 90.62 290 THR A N 1
ATOM 2374 C CA . THR A 1 290 ? 12.688 7.636 -20.427 1.00 90.62 290 THR A CA 1
ATOM 2375 C C . THR A 1 290 ? 13.193 7.767 -21.860 1.00 90.62 290 THR A C 1
ATOM 2377 O O . THR A 1 290 ? 12.893 8.756 -22.527 1.00 90.62 290 THR A O 1
ATOM 2380 N N . ILE A 1 291 ? 13.972 6.786 -22.316 1.00 92.12 291 ILE A N 1
ATOM 2381 C CA . ILE A 1 291 ? 14.507 6.754 -23.684 1.00 92.12 291 ILE A CA 1
ATOM 2382 C C . ILE A 1 291 ? 13.576 6.005 -24.631 1.00 92.12 291 ILE A C 1
ATOM 2384 O O . ILE A 1 291 ? 13.448 6.388 -25.785 1.00 92.12 291 ILE A O 1
ATOM 2388 N N . GLU A 1 292 ? 12.895 4.976 -24.128 1.00 93.88 292 GLU A N 1
ATOM 2389 C CA . GLU A 1 292 ? 11.958 4.160 -24.892 1.00 93.88 292 GLU A CA 1
ATOM 2390 C C . GLU A 1 292 ? 10.833 3.664 -23.988 1.00 93.88 292 GLU A C 1
ATO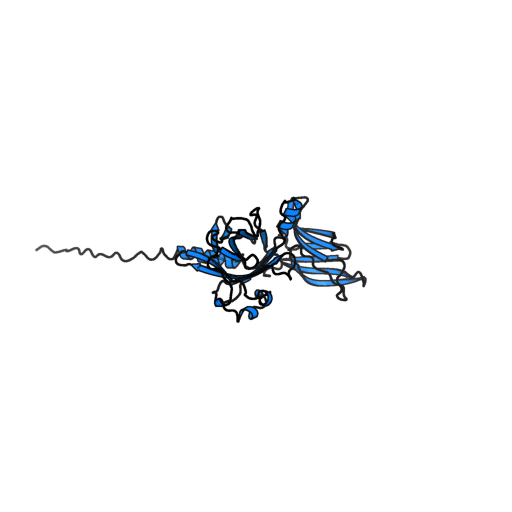M 2392 O O . GLU A 1 292 ? 11.023 3.447 -22.785 1.00 93.88 292 GLU A O 1
ATOM 2397 N N . SER A 1 293 ? 9.643 3.477 -24.559 1.00 94.31 293 SER A N 1
ATOM 2398 C CA . SER A 1 293 ? 8.509 2.929 -23.815 1.00 94.31 293 SER A CA 1
ATOM 2399 C C . SER A 1 293 ? 7.541 2.160 -24.700 1.00 94.31 293 SER A C 1
ATOM 2401 O O . SER A 1 293 ? 7.345 2.496 -25.864 1.00 94.31 293 SER A O 1
ATOM 2403 N N . ALA A 1 294 ? 6.878 1.175 -24.108 1.00 95.06 294 ALA A N 1
ATOM 2404 C CA . ALA A 1 294 ? 5.717 0.510 -24.682 1.00 95.06 294 ALA A CA 1
ATOM 2405 C C . ALA A 1 294 ? 4.588 0.487 -23.648 1.00 95.06 294 ALA A C 1
ATOM 2407 O O . ALA A 1 294 ? 4.827 0.597 -22.441 1.00 95.06 294 ALA A O 1
ATOM 2408 N N . TRP A 1 295 ? 3.347 0.362 -24.108 1.00 95.31 295 TRP A N 1
ATOM 2409 C CA . TRP A 1 295 ? 2.186 0.281 -23.230 1.00 95.31 295 TRP A CA 1
ATOM 2410 C C . TRP A 1 295 ? 1.150 -0.704 -23.762 1.00 95.31 295 TRP A C 1
ATOM 2412 O O . TRP A 1 295 ? 1.115 -1.013 -24.952 1.00 95.31 295 TRP A O 1
ATOM 2422 N N . THR A 1 296 ? 0.326 -1.215 -22.855 1.00 95.12 296 THR A N 1
ATOM 2423 C CA . THR A 1 296 ? -0.769 -2.146 -23.138 1.00 95.12 296 THR A CA 1
ATOM 2424 C C . THR A 1 296 ? -1.918 -1.924 -22.149 1.00 95.12 296 THR A C 1
ATOM 2426 O O . THR A 1 296 ? -1.836 -1.062 -21.267 1.00 95.12 296 THR A O 1
ATOM 2429 N N . ASP A 1 297 ? -2.996 -2.687 -22.305 1.00 93.19 297 ASP A N 1
ATOM 2430 C CA . ASP A 1 297 ? -4.101 -2.740 -21.348 1.00 93.19 297 ASP A CA 1
ATOM 2431 C C . ASP A 1 297 ? -3.593 -3.203 -19.961 1.00 93.19 297 ASP A C 1
ATOM 2433 O O . ASP A 1 297 ? -2.809 -4.157 -19.900 1.00 93.19 297 ASP A O 1
ATOM 2437 N N . PRO A 1 298 ? -4.002 -2.568 -18.844 1.00 91.12 298 PRO A N 1
ATOM 2438 C CA . PRO A 1 298 ? -3.665 -3.017 -17.490 1.00 91.12 298 PRO A CA 1
ATOM 2439 C C . PRO A 1 298 ? -3.963 -4.488 -17.188 1.00 91.12 298 PRO A C 1
ATOM 2441 O O . PRO A 1 298 ? -3.265 -5.085 -16.371 1.00 91.12 298 PRO A O 1
ATOM 2444 N N . GLU A 1 299 ? -4.951 -5.067 -17.869 1.00 90.38 299 GLU A N 1
ATOM 2445 C CA . GLU A 1 299 ? -5.393 -6.453 -17.710 1.00 90.38 299 GLU A CA 1
ATOM 2446 C C . GLU A 1 299 ? -4.780 -7.399 -18.762 1.00 90.38 299 GLU A C 1
ATOM 2448 O O . GLU A 1 299 ? -5.201 -8.549 -18.909 1.00 90.38 299 GLU A O 1
ATOM 2453 N N . ALA A 1 300 ? -3.789 -6.938 -19.533 1.00 93.25 300 ALA A N 1
ATOM 2454 C CA . ALA A 1 300 ? -3.109 -7.771 -20.517 1.00 93.25 300 ALA A CA 1
ATOM 2455 C C . ALA A 1 300 ? -2.342 -8.935 -19.861 1.00 93.25 300 ALA A C 1
ATOM 2457 O O . ALA A 1 300 ? -1.713 -8.806 -18.812 1.00 93.25 300 ALA A O 1
ATOM 2458 N N . ASN A 1 301 ? -2.312 -10.081 -20.550 1.00 93.62 301 ASN A N 1
ATOM 2459 C CA . ASN A 1 301 ? -1.622 -11.286 -20.070 1.00 93.62 301 ASN A CA 1
ATOM 2460 C C . ASN A 1 301 ? -0.089 -11.177 -20.082 1.00 93.62 301 ASN A C 1
ATOM 2462 O O . ASN A 1 301 ? 0.584 -12.047 -19.533 1.00 93.62 301 ASN A O 1
ATOM 2466 N N . PHE A 1 302 ? 0.468 -10.160 -20.739 1.00 94.69 302 PHE A N 1
ATOM 2467 C CA . PHE A 1 302 ? 1.892 -9.854 -20.718 1.00 94.69 302 PHE A CA 1
ATOM 2468 C C . PHE A 1 302 ? 2.142 -8.410 -21.165 1.00 94.69 302 PHE A C 1
ATOM 2470 O O . PHE A 1 302 ? 1.309 -7.794 -21.835 1.00 94.69 302 PHE A O 1
ATOM 2477 N N . ILE A 1 303 ? 3.323 -7.897 -20.832 1.00 96.88 303 ILE A N 1
ATOM 2478 C CA . ILE A 1 303 ? 3.884 -6.661 -21.376 1.00 96.88 303 ILE A CA 1
ATOM 2479 C C . ILE A 1 303 ? 5.335 -6.911 -21.776 1.00 96.88 303 ILE A C 1
ATOM 2481 O O . ILE A 1 303 ? 6.062 -7.641 -21.101 1.00 96.88 303 ILE A O 1
ATOM 2485 N N . GLY A 1 304 ? 5.769 -6.308 -22.876 1.00 96.19 304 GLY A N 1
ATOM 2486 C CA . GLY A 1 304 ? 7.137 -6.446 -23.347 1.00 96.19 304 GLY A CA 1
ATOM 2487 C C . GLY A 1 304 ? 7.601 -5.247 -24.150 1.00 96.19 304 GLY A C 1
ATOM 2488 O O . GLY A 1 304 ? 6.811 -4.393 -24.550 1.00 96.19 304 GLY A O 1
ATOM 2489 N N . ILE A 1 305 ? 8.907 -5.197 -24.367 1.00 96.25 305 ILE A N 1
ATOM 2490 C CA . ILE A 1 305 ? 9.575 -4.197 -25.191 1.00 96.25 305 ILE A CA 1
ATOM 2491 C C . ILE A 1 305 ? 10.682 -4.881 -25.994 1.00 96.25 305 ILE A C 1
ATOM 2493 O O . ILE A 1 305 ? 11.353 -5.785 -25.497 1.00 96.25 305 ILE A O 1
ATOM 2497 N N . ASN A 1 306 ? 10.849 -4.475 -27.249 1.00 95.38 306 ASN A N 1
ATOM 2498 C CA . ASN A 1 306 ? 11.887 -4.975 -28.145 1.00 95.38 306 ASN A CA 1
ATOM 2499 C C . ASN A 1 306 ? 12.467 -3.786 -28.907 1.00 95.38 306 ASN A C 1
ATOM 2501 O O . ASN A 1 306 ? 11.865 -3.305 -29.866 1.00 95.38 306 ASN A O 1
ATOM 2505 N N . ILE A 1 307 ? 13.609 -3.310 -28.434 1.00 91.69 307 ILE A N 1
ATOM 2506 C CA . ILE A 1 307 ? 14.372 -2.210 -29.017 1.00 91.69 307 ILE A CA 1
ATOM 2507 C C . ILE A 1 307 ? 15.786 -2.702 -29.326 1.00 91.69 307 ILE A C 1
ATOM 2509 O O . ILE A 1 307 ? 16.207 -3.776 -28.885 1.00 91.69 307 ILE A O 1
ATOM 2513 N N . GLU A 1 308 ? 16.536 -1.938 -30.114 1.00 88.38 308 GLU A N 1
ATOM 2514 C CA . GLU A 1 308 ? 17.909 -2.312 -30.438 1.00 88.38 308 GLU A CA 1
ATOM 2515 C C . GLU A 1 308 ? 18.742 -2.467 -29.156 1.00 88.38 308 GLU A C 1
ATOM 2517 O O . GLU A 1 308 ? 18.829 -1.564 -28.328 1.00 88.38 308 GLU A O 1
ATOM 2522 N N . GLY A 1 309 ? 19.317 -3.655 -28.965 1.00 87.50 309 GLY A N 1
ATOM 2523 C CA . GLY A 1 309 ? 20.151 -3.955 -27.804 1.00 87.50 309 GLY A CA 1
ATOM 2524 C C . GLY A 1 309 ? 19.412 -4.220 -26.487 1.00 87.50 309 GLY A C 1
ATOM 2525 O O . GLY A 1 309 ? 20.100 -4.507 -25.510 1.00 87.50 309 GLY A O 1
ATOM 2526 N N . LEU A 1 310 ? 18.070 -4.187 -26.433 1.00 92.06 310 LEU A N 1
ATOM 2527 C CA . LEU A 1 310 ? 17.292 -4.575 -25.245 1.00 92.06 310 LEU A CA 1
ATOM 2528 C C . LEU A 1 310 ? 15.938 -5.202 -25.606 1.00 92.06 310 LEU A C 1
ATOM 2530 O O . LEU A 1 310 ? 15.123 -4.631 -26.328 1.00 92.06 310 LEU A O 1
ATOM 2534 N N . LYS A 1 311 ? 15.660 -6.363 -25.016 1.00 95.25 311 LYS A N 1
ATOM 2535 C CA . LYS A 1 311 ? 14.382 -7.071 -25.091 1.00 95.25 311 LYS A CA 1
ATOM 2536 C C . LYS A 1 311 ? 13.937 -7.468 -23.699 1.00 95.25 311 LYS A C 1
ATOM 2538 O O . LYS A 1 311 ? 14.746 -7.950 -22.912 1.00 95.25 311 LYS A O 1
ATOM 2543 N N . ALA A 1 312 ? 12.657 -7.324 -23.405 1.00 95.88 312 ALA A N 1
ATOM 2544 C CA . ALA A 1 312 ? 12.093 -7.839 -22.171 1.00 95.88 312 ALA A CA 1
ATOM 2545 C C . ALA A 1 312 ? 10.636 -8.237 -22.360 1.00 95.88 312 ALA A C 1
ATOM 2547 O O . ALA A 1 312 ? 9.916 -7.633 -23.155 1.00 95.88 312 ALA A O 1
ATOM 2548 N N . GLU A 1 313 ? 10.209 -9.235 -21.600 1.00 97.06 313 GLU A N 1
ATOM 2549 C CA . GLU A 1 313 ? 8.839 -9.728 -21.606 1.00 97.06 313 GLU A CA 1
ATOM 2550 C C . GLU A 1 313 ? 8.473 -10.217 -20.209 1.00 97.06 313 GLU A C 1
ATOM 2552 O O . GLU A 1 313 ? 9.221 -10.976 -19.587 1.00 97.06 313 GLU A O 1
ATOM 2557 N N . PHE A 1 314 ? 7.323 -9.767 -19.718 1.00 97.06 314 PHE A N 1
ATOM 2558 C CA . PHE A 1 314 ? 6.869 -9.963 -18.352 1.00 97.06 314 PHE A CA 1
ATOM 2559 C C . PHE A 1 314 ? 5.404 -10.388 -18.320 1.00 97.06 314 PHE A C 1
ATOM 2561 O O . PHE A 1 314 ? 4.554 -9.782 -18.968 1.00 97.06 314 PHE A O 1
ATOM 2568 N N . TYR A 1 315 ? 5.115 -11.402 -17.510 1.00 96.50 315 TYR A N 1
ATOM 2569 C CA . TYR A 1 315 ? 3.795 -12.000 -17.328 1.00 96.50 315 TYR A CA 1
ATOM 2570 C C . TYR A 1 315 ? 3.311 -11.773 -15.894 1.00 96.50 315 TYR A C 1
ATOM 2572 O O . TYR A 1 315 ? 4.142 -11.847 -14.982 1.00 96.50 315 TYR A O 1
ATOM 2580 N N . PRO A 1 316 ? 2.008 -11.549 -15.651 1.00 94.94 316 PRO A N 1
ATOM 2581 C CA . PRO A 1 316 ? 1.464 -11.456 -14.302 1.00 94.94 316 PRO A CA 1
ATOM 2582 C C . PRO A 1 316 ? 1.873 -12.654 -13.433 1.00 94.94 316 PRO A C 1
ATOM 2584 O O . PRO A 1 316 ? 1.774 -13.813 -13.840 1.00 94.94 316 PRO A O 1
ATOM 2587 N N . LEU A 1 317 ? 2.338 -12.366 -12.221 1.00 93.56 317 LEU A N 1
ATOM 2588 C CA . LEU A 1 317 ? 2.737 -13.335 -11.208 1.00 93.56 317 LEU A CA 1
ATOM 2589 C C . LEU A 1 317 ? 1.705 -13.307 -10.067 1.00 93.56 317 LEU A C 1
ATOM 2591 O O . LEU A 1 317 ? 1.847 -12.509 -9.136 1.00 93.56 317 LEU A O 1
ATOM 2595 N N . PRO A 1 318 ? 0.658 -14.151 -10.119 1.00 83.44 318 PRO A N 1
ATOM 2596 C CA . PRO A 1 318 ? -0.380 -14.160 -9.096 1.00 83.44 318 PRO A CA 1
ATOM 2597 C C . PRO A 1 318 ? 0.151 -14.667 -7.748 1.00 83.44 318 PRO A C 1
ATOM 2599 O O . PRO A 1 318 ? 1.003 -15.554 -7.691 1.00 83.44 318 PRO A O 1
ATOM 2602 N N . GLY A 1 319 ? -0.410 -14.144 -6.654 1.00 70.19 319 GLY A N 1
ATOM 2603 C CA . GLY A 1 319 ? -0.213 -14.689 -5.305 1.00 70.19 319 GLY A CA 1
ATOM 2604 C C . GLY A 1 319 ? 1.033 -14.212 -4.555 1.00 70.19 319 GLY A C 1
ATOM 2605 O O . GLY A 1 319 ? 1.393 -14.833 -3.556 1.00 70.19 319 GLY A O 1
ATOM 2606 N N . ARG A 1 320 ? 1.690 -13.130 -4.993 1.00 68.00 320 ARG A N 1
ATOM 2607 C CA . ARG A 1 320 ? 2.740 -12.489 -4.191 1.00 68.00 320 ARG A CA 1
ATOM 2608 C C . ARG A 1 320 ? 2.119 -11.486 -3.192 1.00 68.00 320 ARG A C 1
ATOM 2610 O O . ARG A 1 320 ? 1.313 -10.670 -3.635 1.00 68.00 320 ARG A O 1
ATOM 2617 N N . PRO A 1 321 ? 2.438 -11.582 -1.886 1.00 52.12 321 PRO A N 1
ATOM 2618 C CA . PRO A 1 321 ? 1.911 -10.707 -0.837 1.00 52.12 321 PRO A CA 1
ATOM 2619 C C . PRO A 1 321 ? 2.646 -9.375 -0.722 1.00 52.12 321 PRO A C 1
ATOM 2621 O O . PRO A 1 321 ? 3.878 -9.353 -0.964 1.00 52.12 321 PRO A O 1
#